Protein AF-0000000075427145 (afdb_homodimer)

Foldseek 3Di:
DPVCVPPDDVVVDADADDFDAQVCQQPVQCVVQVHGAFAFDPDFAAWKWKFFQDDPVRWTWTWWWKDADHTIGIHIAGEDAPAAFWEDAPVNCVSNVDDDPDQSDWGWMAISNHTDTYTYDDPPGNQRGHTYDYPNCCVVVVWDWADDSVVRMIMIGD/DPVPVPPDDVVVDADADDFDFLVCQQPVQCVVQVHGALAFDPDFAAWKWKFFQDDPVRWTWTWKWKDADHTIGIHIAGEDAPAAFWEDAPVNCVSNVDDDPDQSDWGWMAISNHTDTYTYDDPPGSQNRHTYDYPNCCVRVVWDWADDSVVRMIMIGD

Radius of gyration: 19.03 Å; Cα contacts (8 Å, |Δi|>4): 774; chains: 2; bounding box: 34×58×45 Å

Sequence (316 aa):
MLETNISYDPTSFDVLIKDIGAQDLHKVISDELNVGYLSDSNQEHDGDVDGIIYGRGFRLICTLTVKIRAKIKFVHFIVDTGSPSTYLSDDALSAFGLTISNPDYFINARINNKDTVVLMSPPGSHFSGINLLGSEFLKFAGATLVAEYHDNCFTLRFMLETNISYDPTSFDVLIKDIGAQDLHKVISDELNVGYLSDSNQEHDGDVDGIIYGRGFRLICTLTVKIRAKIKFVHFIVDTGSPSTYLSDDALSAFGLTISNPDYFINARINNKDTVVLMSPPGSHFSGINLLGSEFLKFAGATLVAEYHDNCFTLRF

Secondary structure (DSSP, 8-state):
---------GGG--B---S--HHHIIIIIHHHHTS-TT-B-SS---S-EEEEEETTTTEEEEEEEEEETTEEEEEEEEE-TT-SS-EE-HHHHHHTT---S-TT--EEEEETTEEEEEEEPPTTSTTTT--EE-HHHHHHTT-EEEEEGGGTEEEEE-/---------GGG--B---S--HHHIIIIIHHHHTS-TT-B-SS---S-EEEEEETTTTEEEEEEEEEETTEEEEEEEEE-TT-SS-EE-HHHHHHTT---S-TT--EEEEETTEEEEEEEPPTTSTTTT--EE-HHHHHHTT-EEEEEGGGTEEEEE-

Solvent-accessible surface area (backbone atoms only — not comparable to full-atom values): 16409 Å² total; per-residue (Å²): 126,86,79,63,77,61,83,72,51,64,84,59,52,46,42,42,53,78,89,66,51,58,67,44,43,58,44,61,46,13,60,75,68,72,46,58,50,67,34,81,40,96,62,73,42,76,57,69,37,70,30,36,43,41,76,93,39,41,32,35,36,34,66,40,29,36,33,42,91,92,44,36,27,30,40,62,27,39,47,20,37,65,32,39,53,28,27,35,10,63,67,58,38,42,74,67,71,47,83,82,88,56,54,76,48,77,38,73,32,26,50,42,72,31,83,46,65,34,30,46,30,44,84,88,43,52,38,49,50,41,28,35,39,11,24,44,53,38,37,75,59,42,22,32,41,39,37,33,39,67,75,38,29,30,35,41,37,91,125,88,77,62,80,60,83,75,50,65,83,58,52,47,43,42,54,78,88,65,48,57,68,43,43,57,44,62,47,12,61,75,69,71,46,58,51,68,35,80,40,96,65,74,42,74,59,66,39,70,31,37,44,42,74,93,40,42,31,36,36,36,67,39,29,36,32,43,90,91,45,37,26,29,39,61,26,39,48,21,37,64,34,41,52,28,28,35,11,59,68,57,38,42,74,68,70,47,83,82,87,56,56,76,44,77,38,71,33,26,50,41,72,32,84,46,66,33,29,46,27,44,84,88,45,54,38,26,63,39,29,34,40,10,24,44,54,36,38,74,60,42,21,32,42,39,36,33,41,69,76,40,30,30,37,42,37,90

InterPro domains:
  IPR021109 Aspartic peptidase domain superfamily [SSF50630] (65-145)

Nearest PDB structures (foldseek):
  3vla-assembly1_A  TM=4.896E-01  e=2.427E-01  Daucus carota
  3aup-assembly1_C  TM=4.976E-01  e=8.431E-01  Glycine max
  3vlb-assembly2_C  TM=3.888E-01  e=6.723E-01  Daucus carota
  1uh9-assembly1_A  TM=5.474E-01  e=1.864E-02  Rhizopus microsporus var. chinensis
  3vla-assembly1_A  TM=4.899E-01  e=9.473E-02  Daucus carota

Structure (mmCIF, N/CA/C/O backbone):
data_AF-0000000075427145-model_v1
#
loop_
_entity.id
_entity.type
_entity.pdbx_description
1 polymer 'Peptidase A2 domain-containing protein'
#
loop_
_atom_site.group_PDB
_atom_site.id
_atom_site.type_symbol
_atom_site.label_atom_id
_atom_site.label_alt_id
_atom_site.label_comp_id
_atom_site.label_asym_id
_atom_site.label_entity_id
_atom_site.label_seq_id
_atom_site.pdbx_PDB_ins_code
_atom_site.Cartn_x
_atom_site.Cartn_y
_atom_site.Cartn_z
_atom_site.occupancy
_atom_site.B_iso_or_equiv
_atom_site.auth_seq_id
_atom_site.auth_comp_id
_atom_site.auth_asym_id
_atom_site.auth_atom_id
_atom_site.pdbx_PDB_model_num
ATOM 1 N N . MET A 1 1 ? -0.725 26.047 -9.352 1 29.05 1 MET A N 1
ATOM 2 C CA . MET A 1 1 ? -1.849 25.219 -8.906 1 29.05 1 MET A CA 1
ATOM 3 C C . MET A 1 1 ? -1.877 23.891 -9.648 1 29.05 1 MET A C 1
ATOM 5 O O . MET A 1 1 ? -1.837 23.859 -10.883 1 29.05 1 MET A O 1
ATOM 9 N N . LEU A 1 2 ? -1.412 22.812 -9.078 1 32.16 2 LEU A N 1
ATOM 10 C CA . LEU A 1 2 ? -1.352 21.547 -9.805 1 32.16 2 LEU A CA 1
ATOM 11 C C . LEU A 1 2 ? -2.695 21.219 -10.445 1 32.16 2 LEU A C 1
ATOM 13 O O . LEU A 1 2 ? -3.705 21.094 -9.75 1 32.16 2 LEU A O 1
ATOM 17 N N . GLU A 1 3 ? -3.033 21.656 -11.602 1 35.03 3 GLU A N 1
ATOM 18 C CA . GLU A 1 3 ? -4.238 21.344 -12.359 1 35.03 3 GLU A CA 1
ATOM 19 C C . GLU A 1 3 ? -4.504 19.828 -12.359 1 35.03 3 GLU A C 1
ATOM 21 O O . GLU A 1 3 ? -3.932 19.094 -13.164 1 35.03 3 GLU A O 1
ATOM 26 N N . THR A 1 4 ? -4.289 19.188 -11.258 1 38.62 4 THR A N 1
ATOM 27 C CA . THR A 1 4 ? -4.473 17.75 -11.266 1 38.62 4 THR A CA 1
ATOM 28 C C . THR A 1 4 ? -5.898 17.375 -11.672 1 38.62 4 THR A C 1
ATOM 30 O O . THR A 1 4 ? -6.84 17.578 -10.898 1 38.62 4 THR A O 1
ATOM 33 N N . ASN A 1 5 ? -6.219 17.688 -12.867 1 40.06 5 ASN A N 1
ATOM 34 C CA . ASN A 1 5 ? -7.457 17.203 -13.477 1 40.06 5 ASN A CA 1
ATOM 35 C C . ASN A 1 5 ? -7.809 15.797 -13 1 40.06 5 ASN A C 1
ATOM 37 O O . ASN A 1 5 ? -8.352 15 -13.766 1 40.06 5 ASN A O 1
ATOM 41 N N . ILE A 1 6 ? -7.051 15.297 -12.125 1 46 6 ILE A N 1
ATOM 42 C CA . ILE A 1 6 ? -7.488 13.969 -11.719 1 46 6 ILE A CA 1
ATOM 43 C C . ILE A 1 6 ? -8.828 14.07 -10.984 1 46 6 ILE A C 1
ATOM 45 O O . ILE A 1 6 ? -8.93 14.758 -9.969 1 46 6 ILE A O 1
ATOM 49 N N . SER A 1 7 ? -9.883 14.117 -11.727 1 46.81 7 SER A N 1
ATOM 50 C CA . SER A 1 7 ? -11.188 13.969 -11.086 1 46.81 7 SER A CA 1
ATOM 51 C C . SER A 1 7 ? -11.133 12.992 -9.914 1 46.81 7 SER A C 1
ATOM 53 O O . SER A 1 7 ? -11.016 11.781 -10.117 1 46.81 7 SER A O 1
ATOM 55 N N . TYR A 1 8 ? -10.5 13.531 -8.906 1 54.84 8 TYR A N 1
ATOM 56 C CA . TYR A 1 8 ? -10.352 12.695 -7.719 1 54.84 8 TYR A CA 1
ATOM 57 C C . TYR A 1 8 ? -11.68 12.547 -6.992 1 54.84 8 TYR A C 1
ATOM 59 O O . TYR A 1 8 ? -12.344 13.539 -6.691 1 54.84 8 TYR A O 1
ATOM 67 N N . ASP A 1 9 ? -12.398 11.562 -7.281 1 61.97 9 ASP A N 1
ATOM 68 C CA . ASP A 1 9 ? -13.555 11.156 -6.492 1 61.97 9 ASP A CA 1
ATOM 69 C C . ASP A 1 9 ? -13.125 10.453 -5.207 1 61.97 9 ASP A C 1
ATOM 71 O O . ASP A 1 9 ? -12.602 9.336 -5.25 1 61.97 9 ASP A O 1
ATOM 75 N N . PRO A 1 10 ? -13.188 11.227 -4.109 1 59.72 10 PRO A N 1
ATOM 76 C CA . PRO A 1 10 ? -12.734 10.641 -2.844 1 59.72 10 PRO A CA 1
ATOM 77 C C . PRO A 1 10 ? -13.367 9.281 -2.57 1 59.72 10 PRO A C 1
ATOM 79 O O . PRO A 1 10 ? -12.828 8.492 -1.793 1 59.72 10 PRO A O 1
ATOM 82 N N . THR A 1 11 ? -14.5 9.07 -3.174 1 66.12 11 THR A N 1
ATOM 83 C CA . THR A 1 11 ? -15.18 7.801 -2.955 1 66.12 11 THR A CA 1
ATOM 84 C C . THR A 1 11 ? -14.625 6.73 -3.895 1 66.12 11 THR A C 1
ATOM 86 O O . THR A 1 11 ? -15.078 5.582 -3.863 1 66.12 11 THR A O 1
ATOM 89 N N . SER A 1 12 ? -13.602 7.27 -4.516 1 76.44 12 SER A N 1
ATOM 90 C CA . SER A 1 12 ? -13.055 6.34 -5.5 1 76.44 12 SER A CA 1
ATOM 91 C C . SER A 1 12 ? -12.055 5.387 -4.859 1 76.44 12 SER A C 1
ATOM 93 O O . SER A 1 12 ? -11.555 4.469 -5.512 1 76.44 12 SER A O 1
ATOM 95 N N . PHE A 1 13 ? -11.844 5.648 -3.479 1 87.5 13 PHE A N 1
ATOM 96 C CA . PHE A 1 13 ? -10.922 4.777 -2.756 1 87.5 13 PHE A CA 1
ATOM 97 C C . PHE A 1 13 ? -11.461 4.461 -1.364 1 87.5 13 PHE A C 1
ATOM 99 O O . PHE A 1 13 ? -12.07 5.316 -0.719 1 87.5 13 PHE A O 1
ATOM 106 N N . ASP A 1 14 ? -11.258 3.229 -1.007 1 89.19 14 ASP A N 1
ATOM 107 C CA . ASP A 1 14 ? -11.586 2.762 0.338 1 89.19 14 ASP A CA 1
ATOM 108 C C . ASP A 1 14 ? -10.711 1.57 0.73 1 89.19 14 ASP A C 1
ATOM 110 O O . ASP A 1 14 ? -10.422 0.707 -0.1 1 89.19 14 ASP A O 1
ATOM 114 N N . VAL A 1 15 ? -10.273 1.672 1.938 1 91.5 15 VAL A N 1
ATOM 115 C CA . VAL A 1 15 ? -9.469 0.557 2.428 1 91.5 15 VAL A CA 1
ATOM 116 C C . VAL A 1 15 ? -9.844 0.244 3.873 1 91.5 15 VAL A C 1
ATOM 118 O O . VAL A 1 15 ? -10.023 1.155 4.684 1 91.5 15 VAL A O 1
ATOM 121 N N . LEU A 1 16 ? -10.023 -1.065 4.098 1 90.5 16 LEU A N 1
ATOM 122 C CA . LEU A 1 16 ? -10.367 -1.517 5.441 1 90.5 16 LEU A CA 1
ATOM 123 C C . LEU A 1 16 ? -9.109 -1.688 6.293 1 90.5 16 LEU A C 1
ATOM 125 O O . LEU A 1 16 ? -8.289 -2.568 6.027 1 90.5 16 LEU A O 1
ATOM 129 N N . ILE A 1 17 ? -8.914 -0.795 7.203 1 89.88 17 ILE A N 1
ATOM 130 C CA . ILE A 1 17 ? -7.82 -0.868 8.172 1 89.88 17 ILE A CA 1
ATOM 131 C C . ILE A 1 17 ? -8.391 -1.046 9.578 1 89.88 17 ILE A C 1
ATOM 133 O O . ILE A 1 17 ? -9.031 -0.138 10.117 1 89.88 17 ILE A O 1
ATOM 137 N N . LYS A 1 18 ? -8.117 -2.211 10.18 1 84.75 18 LYS A N 1
ATOM 138 C CA . LYS A 1 18 ? -8.734 -2.52 11.469 1 84.75 18 LYS A CA 1
ATOM 139 C C . LYS A 1 18 ? -7.684 -2.619 12.57 1 84.75 18 LYS A C 1
ATOM 141 O O . LYS A 1 18 ? -8.016 -2.607 13.758 1 84.75 18 LYS A O 1
ATOM 146 N N . ASP A 1 19 ? -6.52 -2.639 12.172 1 87.31 19 ASP A N 1
ATOM 147 C CA . ASP A 1 19 ? -5.484 -3.01 13.125 1 87.31 19 ASP A CA 1
ATOM 148 C C . ASP A 1 19 ? -4.789 -1.772 13.695 1 87.31 19 ASP A C 1
ATOM 150 O O . ASP A 1 19 ? -3.959 -1.879 14.594 1 87.31 19 ASP A O 1
ATOM 154 N N . ILE A 1 20 ? -5.121 -0.55 13.195 1 87.69 20 ILE A N 1
ATOM 155 C CA . ILE A 1 20 ? -4.562 0.708 13.688 1 87.69 20 ILE A CA 1
ATOM 156 C C . ILE A 1 20 ? -5.684 1.724 13.891 1 87.69 20 ILE A C 1
ATOM 158 O O . ILE A 1 20 ? -6.562 1.87 13.039 1 87.69 20 ILE A O 1
ATOM 162 N N . GLY A 1 21 ? -5.707 2.365 14.984 1 82.44 21 GLY A N 1
ATOM 163 C CA . GLY A 1 21 ? -6.672 3.42 15.258 1 82.44 21 GLY A CA 1
ATOM 164 C C . GLY A 1 21 ? -6.043 4.66 15.867 1 82.44 21 GLY A C 1
ATOM 165 O O . GLY A 1 21 ? -4.82 4.754 15.977 1 82.44 21 GLY A O 1
ATOM 166 N N . ALA A 1 22 ? -6.871 5.629 16.125 1 80.12 22 ALA A N 1
ATOM 167 C CA . ALA A 1 22 ? -6.43 6.914 16.656 1 80.12 22 ALA A CA 1
ATOM 168 C C . ALA A 1 22 ? -5.609 6.727 17.938 1 80.12 22 ALA A C 1
ATOM 170 O O . ALA A 1 22 ? -4.594 7.402 18.125 1 80.12 22 ALA A O 1
ATOM 171 N N . GLN A 1 23 ? -5.98 5.84 18.75 1 84.81 23 GLN A N 1
ATOM 172 C CA . GLN A 1 23 ? -5.285 5.598 20.016 1 84.81 23 GLN A CA 1
ATOM 173 C C . GLN A 1 23 ? -3.865 5.094 19.766 1 84.81 23 GLN A C 1
ATOM 175 O O . GLN A 1 23 ? -2.938 5.457 20.5 1 84.81 23 GLN A O 1
ATOM 180 N N . ASP A 1 24 ? -3.697 4.203 18.828 1 89.81 24 ASP A N 1
ATOM 181 C CA . ASP A 1 24 ? -2.369 3.707 18.484 1 89.81 24 ASP A CA 1
ATOM 182 C C . ASP A 1 24 ? -1.458 4.848 18.031 1 89.81 24 ASP A C 1
ATOM 184 O O . ASP A 1 24 ? -0.291 4.906 18.422 1 89.81 24 ASP A O 1
ATOM 188 N N . LEU A 1 25 ? -2.008 5.75 17.297 1 90.88 25 LEU A N 1
ATOM 189 C CA . LEU A 1 25 ? -1.224 6.852 16.75 1 90.88 25 LEU A CA 1
ATOM 190 C C . LEU A 1 25 ? -0.714 7.762 17.859 1 90.88 25 LEU A C 1
ATOM 192 O O . LEU A 1 25 ? 0.466 8.117 17.891 1 90.88 25 LEU A O 1
ATOM 196 N N . HIS A 1 26 ? -1.494 8.109 18.781 1 91.69 26 HIS A N 1
ATOM 197 C CA . HIS A 1 26 ? -1.174 9.078 19.828 1 91.69 26 HIS A CA 1
ATOM 198 C C . HIS A 1 26 ? -0.216 8.484 20.859 1 91.69 26 HIS A C 1
ATOM 200 O O . HIS A 1 26 ? 0.598 9.203 21.438 1 91.69 26 HIS A O 1
ATOM 206 N N . LYS A 1 27 ? -0.24 7.27 21.062 1 92.5 27 LYS A N 1
ATOM 207 C CA . LYS A 1 27 ? 0.533 6.699 22.156 1 92.5 27 LYS A CA 1
ATOM 208 C C . LYS A 1 27 ? 1.624 5.766 21.641 1 92.5 27 LYS A C 1
ATOM 210 O O . LYS A 1 27 ? 2.783 6.168 21.516 1 92.5 27 LYS A O 1
ATOM 215 N N . VAL A 1 28 ? 1.243 4.613 21.188 1 92.38 28 VAL A N 1
ATOM 216 C CA . VAL A 1 28 ? 2.195 3.555 20.859 1 92.38 28 VAL A CA 1
ATOM 217 C C . VAL A 1 28 ? 3.102 4 19.719 1 92.38 28 VAL A C 1
ATOM 219 O O . VAL A 1 28 ? 4.328 3.932 19.828 1 92.38 28 VAL A O 1
ATOM 222 N N . ILE A 1 29 ? 2.545 4.5 18.703 1 94.5 29 ILE A N 1
ATOM 223 C CA . ILE A 1 29 ? 3.318 4.883 17.531 1 94.5 29 ILE A CA 1
ATOM 224 C C . ILE A 1 29 ? 4.152 6.125 17.844 1 94.5 29 ILE A C 1
ATOM 226 O O . ILE A 1 29 ? 5.316 6.215 17.453 1 94.5 29 ILE A O 1
ATOM 230 N N . SER A 1 30 ? 3.588 7.082 18.531 1 96.19 30 SER A N 1
ATOM 231 C CA . SER A 1 30 ? 4.332 8.266 18.938 1 96.19 30 SER A CA 1
ATOM 232 C C . SER A 1 30 ? 5.559 7.891 19.766 1 96.19 30 SER A C 1
ATOM 234 O O . SER A 1 30 ? 6.633 8.469 19.594 1 96.19 30 SER A O 1
ATOM 236 N N . ASP A 1 31 ? 5.406 6.93 20.625 1 95.56 31 ASP A N 1
ATOM 237 C CA . ASP A 1 31 ? 6.523 6.461 21.453 1 95.56 31 ASP A CA 1
ATOM 238 C C . ASP A 1 31 ? 7.586 5.781 20.594 1 95.56 31 ASP A C 1
ATOM 240 O O . ASP A 1 31 ? 8.781 6.039 20.75 1 95.56 31 ASP A O 1
ATOM 244 N N . GLU A 1 32 ? 7.145 4.957 19.688 1 94.81 32 GLU A N 1
ATOM 245 C CA . GLU A 1 32 ? 8.07 4.207 18.844 1 94.81 32 GLU A CA 1
ATOM 246 C C . GLU A 1 32 ? 8.859 5.133 17.922 1 94.81 32 GLU A C 1
ATOM 248 O O . GLU A 1 32 ? 10.039 4.902 17.672 1 94.81 32 GLU A O 1
ATOM 253 N N . LEU A 1 33 ? 8.195 6.152 17.469 1 96.44 33 LEU A N 1
ATOM 254 C CA . LEU A 1 33 ? 8.828 7.082 16.531 1 96.44 33 LEU A CA 1
ATOM 255 C C . LEU A 1 33 ? 9.469 8.242 17.281 1 96.44 33 LEU A C 1
ATOM 257 O O . LEU A 1 33 ? 10.172 9.062 16.688 1 96.44 33 LEU A O 1
ATOM 261 N N . ASN A 1 34 ? 9.234 8.414 18.578 1 96.31 34 ASN A N 1
ATOM 262 C CA . ASN A 1 34 ? 9.766 9.438 19.469 1 96.31 34 ASN A CA 1
ATOM 263 C C . ASN A 1 34 ? 9.344 10.836 19.031 1 96.31 34 ASN A C 1
ATOM 265 O O . ASN A 1 34 ? 10.141 11.773 19.062 1 96.31 34 ASN A O 1
ATOM 269 N N . VAL A 1 35 ? 8.242 10.922 18.438 1 96.56 35 VAL A N 1
ATOM 270 C CA . VAL A 1 35 ? 7.605 12.18 18.047 1 96.56 35 VAL A CA 1
ATOM 271 C C . VAL A 1 35 ? 6.125 12.148 18.422 1 96.56 35 VAL A C 1
ATOM 273 O O . VAL A 1 35 ? 5.422 11.188 18.094 1 96.56 35 VAL A O 1
ATOM 276 N N . GLY A 1 36 ? 5.586 13.133 19.125 1 96.56 36 GLY A N 1
ATOM 277 C CA . GLY A 1 36 ? 4.176 13.195 19.469 1 96.56 36 GLY A CA 1
ATOM 278 C C . GLY A 1 36 ? 3.275 13.461 18.281 1 96.56 36 GLY A C 1
ATOM 279 O O . GLY A 1 36 ? 3.48 14.422 17.531 1 96.56 36 GLY A O 1
ATOM 280 N N . TYR A 1 37 ? 2.34 12.57 18.078 1 97 37 TYR A N 1
ATOM 281 C CA . TYR A 1 37 ? 1.34 12.758 17.031 1 97 37 TYR A CA 1
ATOM 282 C C . TYR A 1 37 ? 0.605 14.078 17.203 1 97 37 TYR A C 1
ATOM 284 O O . TYR A 1 37 ? 0.14 14.398 18.312 1 97 37 TYR A O 1
ATOM 292 N N . LEU A 1 38 ? 0.633 14.945 16.141 1 97.5 38 LEU A N 1
ATOM 293 C CA . LEU A 1 38 ? -0.067 16.219 16.016 1 97.5 38 LEU A CA 1
ATOM 294 C C . LEU A 1 38 ? 0.549 17.281 16.922 1 97.5 38 LEU A C 1
ATOM 296 O O . LEU A 1 38 ? -0.07 18.312 17.188 1 97.5 38 LEU A O 1
ATOM 300 N N . SER A 1 39 ? 1.731 17.016 17.469 1 97.62 39 SER A N 1
ATOM 301 C CA . SER A 1 39 ? 2.467 18.078 18.156 1 97.62 39 SER A CA 1
ATOM 302 C C . SER A 1 39 ? 2.939 19.141 17.188 1 97.62 39 SER A C 1
ATOM 304 O O . SER A 1 39 ? 3.088 18.891 15.984 1 97.62 39 SER A O 1
ATOM 306 N N . ASP A 1 40 ? 3.176 20.312 17.672 1 97.81 40 ASP A N 1
ATOM 307 C CA . ASP A 1 40 ? 3.619 21.438 16.844 1 97.81 40 ASP A CA 1
ATOM 308 C C . ASP A 1 40 ? 5.09 21.281 16.469 1 97.81 40 ASP A C 1
ATOM 310 O O . ASP A 1 40 ? 5.887 20.75 17.234 1 97.81 40 ASP A O 1
ATOM 314 N N . SER A 1 41 ? 5.32 21.641 15.258 1 97.25 41 SER A N 1
ATOM 315 C CA . SER A 1 41 ? 6.703 21.781 14.812 1 97.25 41 SER A CA 1
ATOM 316 C C . SER A 1 41 ? 7.027 23.234 14.477 1 97.25 41 SER A C 1
ATOM 318 O O . SER A 1 41 ? 6.184 23.953 13.93 1 97.25 41 SER A O 1
ATOM 320 N N . ASN A 1 42 ? 8.25 23.672 14.758 1 94.75 42 ASN A N 1
ATOM 321 C CA . ASN A 1 42 ? 8.672 25.031 14.477 1 94.75 42 ASN A CA 1
ATOM 322 C C . ASN A 1 42 ? 9.156 25.172 13.031 1 94.75 42 ASN A C 1
ATOM 324 O O . ASN A 1 42 ? 9.289 26.297 12.531 1 94.75 42 ASN A O 1
ATOM 328 N N . GLN A 1 43 ? 9.484 24.047 12.445 1 96 43 GLN A N 1
ATOM 329 C CA . GLN A 1 43 ? 9.969 24.094 11.07 1 96 43 GLN A CA 1
ATOM 330 C C . GLN A 1 43 ? 9.484 22.875 10.273 1 96 43 GLN A C 1
ATOM 332 O O . GLN A 1 43 ? 9.125 21.859 10.859 1 96 43 GLN A O 1
ATOM 337 N N . GLU A 1 44 ? 9.477 23.062 8.977 1 95.69 44 GLU A N 1
ATOM 338 C CA . GLU A 1 44 ? 9.203 21.938 8.078 1 95.69 44 GLU A CA 1
ATOM 339 C C . GLU A 1 44 ? 10.422 21.031 7.926 1 95.69 44 GLU A C 1
ATOM 341 O O . GLU A 1 44 ? 11.555 21.516 7.93 1 95.69 44 GLU A O 1
ATOM 346 N N . HIS A 1 45 ? 10.188 19.797 7.945 1 93.06 45 HIS A N 1
ATOM 347 C CA . HIS A 1 45 ? 11.242 18.859 7.598 1 93.06 45 HIS A CA 1
ATOM 348 C C . HIS A 1 45 ? 11.438 18.781 6.086 1 93.06 45 HIS A C 1
ATOM 350 O O . HIS A 1 45 ? 10.5 19.016 5.32 1 93.06 45 HIS A O 1
ATOM 356 N N . ASP A 1 46 ? 12.797 18.688 5.777 1 89.5 46 ASP A N 1
ATOM 357 C CA . ASP A 1 46 ? 13.164 18.531 4.371 1 89.5 46 ASP A CA 1
ATOM 358 C C . ASP A 1 46 ? 14.148 17.375 4.18 1 89.5 46 ASP A C 1
ATOM 360 O O . ASP A 1 46 ? 14.977 17.109 5.051 1 89.5 46 ASP A O 1
ATOM 364 N N . GLY A 1 47 ? 13.75 16.297 3.5 1 92.19 47 GLY A N 1
ATOM 365 C CA . GLY A 1 47 ? 14.695 15.219 3.221 1 92.19 47 GLY A CA 1
ATOM 366 C C . GLY A 1 47 ? 14.141 13.844 3.533 1 92.19 47 GLY A C 1
ATOM 367 O O . GLY A 1 47 ? 12.93 13.641 3.533 1 92.19 47 GLY A O 1
ATOM 368 N N . ASP A 1 48 ? 15.164 13.031 3.762 1 97.62 48 ASP A N 1
ATOM 369 C CA . ASP A 1 48 ? 14.797 11.625 3.91 1 97.62 48 ASP A CA 1
ATOM 370 C C . ASP A 1 48 ? 14.109 11.375 5.254 1 97.62 48 ASP A C 1
ATOM 372 O O . ASP A 1 48 ? 14.406 12.047 6.242 1 97.62 48 ASP A O 1
ATOM 376 N N . VAL A 1 49 ? 13.234 10.492 5.246 1 97.75 49 VAL A N 1
ATOM 377 C CA . VAL A 1 49 ? 12.453 10.148 6.43 1 97.75 49 VAL A CA 1
ATOM 378 C C . VAL A 1 49 ? 12.555 8.648 6.699 1 97.75 49 VAL A C 1
ATOM 380 O O . VAL A 1 49 ? 12.414 7.84 5.777 1 97.75 49 VAL A O 1
ATOM 383 N N . ASP A 1 50 ? 12.844 8.391 7.961 1 97.94 50 ASP A N 1
ATOM 384 C CA . ASP A 1 50 ? 12.812 6.992 8.383 1 97.94 50 ASP A CA 1
ATOM 385 C C . ASP A 1 50 ? 11.484 6.641 9.039 1 97.94 50 ASP A C 1
ATOM 387 O O . ASP A 1 50 ? 10.883 7.473 9.719 1 97.94 50 ASP A O 1
ATOM 391 N N . GLY A 1 51 ? 11 5.469 8.742 1 98.31 51 GLY A N 1
ATOM 392 C CA . GLY A 1 51 ? 9.797 4.945 9.359 1 98.31 51 GLY A CA 1
ATOM 393 C C . GLY A 1 51 ? 9.945 3.523 9.867 1 98.31 51 GLY A C 1
ATOM 394 O O . GLY A 1 51 ? 11.039 2.957 9.82 1 98.31 51 GLY A O 1
ATOM 395 N N . ILE A 1 52 ? 8.891 3.031 10.445 1 97.75 52 ILE A N 1
ATOM 396 C CA . ILE A 1 52 ? 8.883 1.691 11.016 1 97.75 52 ILE A CA 1
ATOM 397 C C . ILE A 1 52 ? 7.855 0.825 10.297 1 97.75 52 ILE A C 1
ATOM 399 O O . ILE A 1 52 ? 6.941 1.343 9.648 1 97.75 52 ILE A O 1
ATOM 403 N N . ILE A 1 53 ? 8.055 -0.442 10.305 1 97.25 53 ILE A N 1
ATOM 404 C CA . ILE A 1 53 ? 7.055 -1.44 9.93 1 97.25 53 ILE A CA 1
ATOM 405 C C . ILE A 1 53 ? 6.383 -1.991 11.188 1 97.25 53 ILE A C 1
ATOM 407 O O . ILE A 1 53 ? 7.039 -2.592 12.039 1 97.25 53 ILE A O 1
ATOM 411 N N . TYR A 1 54 ? 5.07 -1.768 11.227 1 94.88 54 TYR A N 1
ATOM 412 C CA . TYR A 1 54 ? 4.402 -1.859 12.516 1 94.88 54 TYR A CA 1
ATOM 413 C C . TYR A 1 54 ? 3.203 -2.797 12.445 1 94.88 54 TYR A C 1
ATOM 415 O O . TYR A 1 54 ? 2.463 -2.791 11.461 1 94.88 54 TYR A O 1
ATOM 423 N N . GLY A 1 55 ? 3.059 -3.576 13.523 1 91.62 55 GLY A N 1
ATOM 424 C CA . GLY A 1 55 ? 1.818 -4.289 13.789 1 91.62 55 GLY A CA 1
ATOM 425 C C . GLY A 1 55 ? 1.689 -5.578 13 1 91.62 55 GLY A C 1
ATOM 426 O O . GLY A 1 55 ? 2.621 -5.977 12.297 1 91.62 55 GLY A O 1
ATOM 427 N N . ARG A 1 56 ? 0.47 -6.156 13.117 1 87.31 56 ARG A N 1
ATOM 428 C CA . ARG A 1 56 ? 0.188 -7.449 12.5 1 87.31 56 ARG A CA 1
ATOM 429 C C . ARG A 1 56 ? 0.063 -7.316 10.984 1 87.31 56 ARG A C 1
ATOM 431 O O . ARG A 1 56 ? 0.291 -8.281 10.25 1 87.31 56 ARG A O 1
ATOM 438 N N . GLY A 1 57 ? -0.271 -6.121 10.547 1 91.94 57 GLY A N 1
ATOM 439 C CA . GLY A 1 57 ? -0.421 -5.891 9.117 1 91.94 57 GLY A CA 1
ATOM 440 C C . GLY A 1 57 ? 0.852 -5.395 8.461 1 91.94 57 GLY A C 1
ATOM 441 O O . GLY A 1 57 ? 0.859 -5.086 7.266 1 91.94 57 GLY A O 1
ATOM 442 N N . PHE A 1 58 ? 1.928 -5.285 9.242 1 95.5 58 PHE A N 1
ATOM 443 C CA . PHE A 1 58 ? 3.221 -4.824 8.75 1 95.5 58 PHE A CA 1
ATOM 444 C C . PHE A 1 58 ? 3.076 -3.5 8.008 1 95.5 58 PHE A C 1
ATOM 446 O O . PHE A 1 58 ? 3.561 -3.357 6.883 1 95.5 58 PHE A O 1
ATOM 453 N N . ARG A 1 59 ? 2.438 -2.596 8.672 1 96.31 59 ARG A N 1
ATOM 454 C CA . ARG A 1 59 ? 2.152 -1.301 8.062 1 96.31 59 ARG A CA 1
ATOM 455 C C . ARG A 1 59 ? 3.387 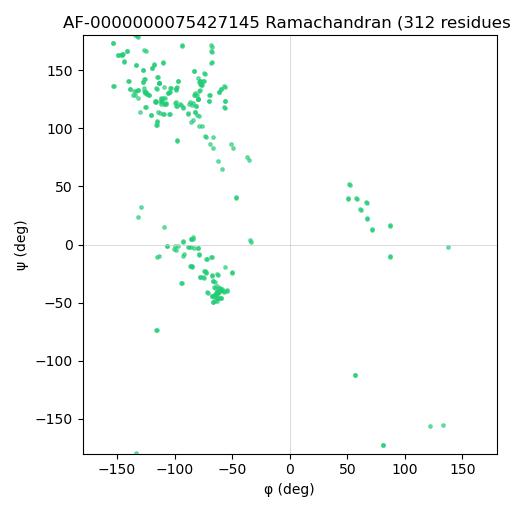-0.405 8.07 1 96.31 59 ARG A C 1
ATOM 457 O O . ARG A 1 59 ? 4.133 -0.382 9.055 1 96.31 59 ARG A O 1
ATOM 464 N N . LEU A 1 60 ? 3.561 0.323 6.977 1 98.25 60 LEU A N 1
ATOM 465 C CA . LEU A 1 60 ? 4.609 1.335 6.926 1 98.25 60 LEU A CA 1
ATOM 466 C C . LEU A 1 60 ? 4.145 2.633 7.578 1 98.25 60 LEU A C 1
ATOM 468 O O . LEU A 1 60 ? 3.248 3.305 7.062 1 98.25 60 LEU A O 1
ATOM 472 N N . ILE A 1 61 ? 4.812 2.977 8.727 1 98.31 61 ILE A N 1
ATOM 473 C CA . ILE A 1 61 ? 4.379 4.18 9.43 1 98.31 61 ILE A CA 1
ATOM 474 C C . ILE A 1 61 ? 5.57 5.117 9.617 1 98.31 61 ILE A C 1
ATOM 476 O O . ILE A 1 61 ? 6.652 4.684 10.023 1 98.31 61 ILE A O 1
ATOM 480 N N . CYS A 1 62 ? 5.402 6.34 9.281 1 98.31 62 CYS A N 1
ATOM 481 C CA . CYS A 1 62 ? 6.41 7.363 9.531 1 98.31 62 CYS A CA 1
ATOM 482 C C . CYS A 1 62 ? 5.762 8.68 9.945 1 98.31 62 CYS A C 1
ATOM 484 O O . CYS A 1 62 ? 4.539 8.812 9.891 1 98.31 62 CYS A O 1
ATOM 486 N N . THR A 1 63 ? 6.566 9.523 10.43 1 98.19 63 THR A N 1
ATOM 487 C CA . THR A 1 63 ? 6.148 10.875 10.797 1 98.19 63 THR A CA 1
ATOM 488 C C . THR A 1 63 ? 6.66 11.891 9.781 1 98.19 63 THR A C 1
ATOM 490 O O . THR A 1 63 ? 7.84 11.875 9.414 1 98.19 63 THR A O 1
ATOM 493 N N . LEU A 1 64 ? 5.762 12.703 9.336 1 98.44 64 LEU A N 1
ATOM 494 C CA . LEU A 1 64 ? 6.129 13.805 8.453 1 98.44 64 LEU A CA 1
ATOM 495 C C . LEU A 1 64 ? 5.598 15.125 8.992 1 98.44 64 LEU A C 1
ATOM 497 O O . LEU A 1 64 ? 4.57 15.156 9.672 1 98.44 64 LEU A O 1
ATOM 501 N N . THR A 1 65 ? 6.273 16.203 8.727 1 98.5 65 THR A N 1
ATOM 502 C CA . THR A 1 65 ? 5.688 17.5 8.984 1 98.5 65 THR A CA 1
ATOM 503 C C . THR A 1 65 ? 4.664 17.859 7.91 1 98.5 65 THR A C 1
ATOM 505 O O . THR A 1 65 ? 4.887 17.609 6.727 1 98.5 65 THR A O 1
ATOM 508 N N . VAL A 1 66 ? 3.607 18.375 8.367 1 98.56 66 VAL A N 1
ATOM 509 C CA . VAL A 1 66 ? 2.553 18.875 7.492 1 98.56 66 VAL A CA 1
ATOM 510 C C . VAL A 1 66 ? 2.299 20.344 7.773 1 98.56 66 VAL A C 1
ATOM 512 O O . VAL A 1 66 ? 2.168 20.75 8.93 1 98.56 66 VAL A O 1
ATOM 515 N N . LYS A 1 67 ? 2.322 21.062 6.77 1 98.56 67 LYS A N 1
ATOM 516 C CA . LYS A 1 67 ? 1.97 22.469 6.891 1 98.56 67 LYS A CA 1
ATOM 517 C C . LYS A 1 67 ? 0.656 22.781 6.176 1 98.56 67 LYS A C 1
ATOM 519 O O . LYS A 1 67 ? 0.505 22.469 4.992 1 98.56 67 LYS A O 1
ATOM 524 N N . ILE A 1 68 ? -0.27 23.266 6.879 1 97.25 68 ILE A N 1
ATOM 525 C CA . ILE A 1 68 ? -1.508 23.812 6.332 1 97.25 68 ILE A CA 1
ATOM 526 C C . ILE A 1 68 ? -1.708 25.25 6.836 1 97.25 68 ILE A C 1
ATOM 528 O O . ILE A 1 68 ? -1.773 25.484 8.047 1 97.25 68 ILE A O 1
ATOM 532 N N . ARG A 1 69 ? -1.736 26.156 5.895 1 93.5 69 ARG A N 1
ATOM 533 C CA . ARG A 1 69 ? -1.783 27.578 6.234 1 93.5 69 ARG A CA 1
ATOM 534 C C . ARG A 1 69 ? -0.611 27.953 7.129 1 93.5 69 ARG A C 1
ATOM 536 O O . ARG A 1 69 ? 0.549 27.812 6.738 1 93.5 69 ARG A O 1
A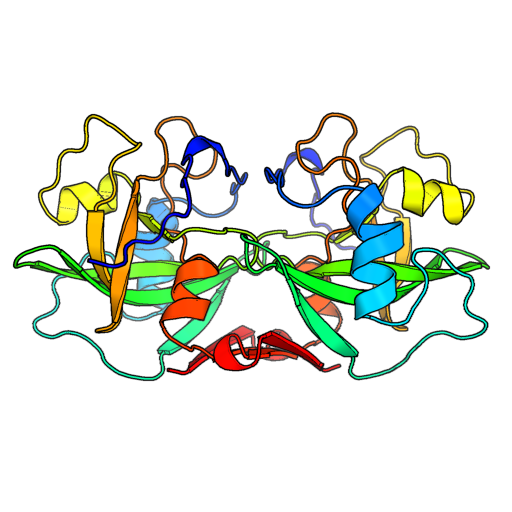TOM 543 N N . ALA A 1 70 ? -0.816 28.297 8.375 1 94.19 70 ALA A N 1
ATOM 544 C CA . ALA A 1 70 ? 0.261 28.828 9.203 1 94.19 70 ALA A CA 1
ATOM 545 C C . ALA A 1 70 ? 0.737 27.812 10.227 1 94.19 70 ALA A C 1
ATOM 547 O O . ALA A 1 70 ? 1.719 28.047 10.938 1 94.19 70 ALA A O 1
ATOM 548 N N . LYS A 1 71 ? 0.15 26.688 10.25 1 97.5 71 LYS A N 1
A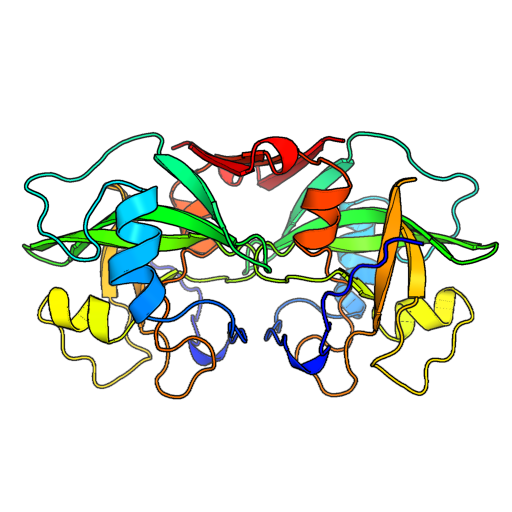TOM 549 C CA . LYS A 1 71 ? 0.479 25.688 11.258 1 97.5 71 LYS A CA 1
ATOM 550 C C . LYS A 1 71 ? 1.347 24.578 10.672 1 97.5 71 LYS A C 1
ATOM 552 O O . LYS A 1 71 ? 1.13 24.156 9.531 1 97.5 71 LYS A O 1
ATOM 557 N N . ILE A 1 72 ? 2.338 24.234 11.375 1 98.44 72 ILE A N 1
ATOM 558 C CA . ILE A 1 72 ? 3.164 23.078 11.055 1 98.44 72 ILE A CA 1
ATOM 559 C C . ILE A 1 72 ? 3.076 22.047 12.18 1 98.44 72 ILE A C 1
ATOM 561 O O . ILE A 1 72 ? 3.33 22.375 13.344 1 98.44 72 ILE A O 1
ATOM 565 N N . LYS A 1 73 ? 2.66 20.828 11.82 1 98.56 73 LYS A N 1
ATOM 566 C CA . LYS A 1 73 ? 2.521 19.781 12.828 1 98.56 73 LYS A CA 1
ATOM 567 C C . LYS A 1 73 ? 3.148 18.469 12.359 1 98.56 73 LYS A C 1
ATOM 569 O O . LYS A 1 73 ? 3.289 18.25 11.156 1 98.56 73 LYS A O 1
ATOM 574 N N . PHE A 1 74 ? 3.547 17.672 13.336 1 98.31 74 PHE A N 1
ATOM 575 C CA . PHE A 1 74 ? 3.963 16.297 13.062 1 98.31 74 PHE A CA 1
ATOM 576 C C . PHE A 1 74 ? 2.754 15.391 12.898 1 98.31 74 PHE A C 1
ATOM 578 O O . PHE A 1 74 ? 1.882 15.344 13.773 1 98.31 74 PHE A O 1
ATOM 585 N N . VAL A 1 75 ? 2.711 14.711 11.797 1 98.38 75 VAL A N 1
ATOM 586 C CA . VAL A 1 75 ? 1.611 13.789 11.523 1 98.38 75 VAL A CA 1
ATOM 587 C C . VAL A 1 75 ? 2.162 12.391 11.234 1 98.38 75 VAL A C 1
ATOM 589 O O . VAL A 1 75 ? 3.121 12.242 10.477 1 98.38 75 VAL A O 1
ATOM 592 N N . HIS A 1 76 ? 1.636 11.391 11.906 1 98.31 76 HIS A N 1
ATOM 593 C CA . HIS A 1 76 ? 1.933 10 11.586 1 98.31 76 HIS A CA 1
ATOM 594 C C . HIS A 1 76 ? 1.115 9.523 10.383 1 98.31 76 HIS A C 1
ATOM 596 O O . HIS A 1 76 ? -0.11 9.664 10.367 1 98.31 76 HIS A O 1
ATOM 602 N N . PHE A 1 77 ? 1.795 9.016 9.367 1 98.12 77 PHE A N 1
ATOM 603 C CA . PHE A 1 77 ? 1.146 8.484 8.172 1 98.12 77 PHE A CA 1
ATOM 604 C C . PHE A 1 77 ? 1.358 6.984 8.062 1 98.12 77 PHE A C 1
ATOM 606 O O . PHE A 1 77 ? 2.441 6.48 8.367 1 98.12 77 PHE A O 1
ATOM 613 N N . ILE A 1 78 ? 0.316 6.266 7.664 1 97.56 78 ILE A N 1
ATOM 614 C CA . ILE A 1 78 ? 0.519 4.973 7.023 1 97.56 78 ILE A CA 1
ATOM 615 C C . ILE A 1 78 ? 0.847 5.172 5.547 1 97.56 78 ILE A C 1
ATOM 617 O O . ILE A 1 78 ? 0.07 5.781 4.809 1 97.56 78 ILE A O 1
ATOM 621 N N . VAL A 1 79 ? 2.035 4.727 5.117 1 98.38 79 VAL A N 1
ATOM 622 C CA . VAL A 1 79 ? 2.381 4.746 3.701 1 98.38 79 VAL A CA 1
ATOM 623 C C . VAL A 1 79 ? 1.722 3.568 2.99 1 98.38 79 VAL A C 1
ATOM 625 O O . VAL A 1 79 ? 2.076 2.412 3.232 1 98.38 79 VAL A O 1
ATOM 628 N N . ASP A 1 80 ? 0.759 3.883 2.162 1 97.19 80 ASP A N 1
ATOM 629 C CA . ASP A 1 80 ? -0.038 2.859 1.494 1 97.19 80 ASP A CA 1
ATOM 630 C C . ASP A 1 80 ? 0.083 2.973 -0.024 1 97.19 80 ASP A C 1
ATOM 632 O O . ASP A 1 80 ? -0.532 3.846 -0.638 1 97.19 80 ASP A O 1
ATOM 636 N N . THR A 1 81 ? 0.748 1.981 -0.662 1 96.69 81 THR A N 1
ATOM 637 C CA . THR A 1 81 ? 0.977 2.006 -2.102 1 96.69 81 THR A CA 1
ATOM 638 C C . THR A 1 81 ? -0.318 1.728 -2.861 1 96.69 81 THR A C 1
ATOM 640 O O . THR A 1 81 ? -0.397 1.953 -4.07 1 96.69 81 THR A O 1
ATOM 643 N N . GLY A 1 82 ? -1.327 1.282 -2.184 1 93.94 82 GLY A N 1
ATOM 644 C CA . GLY A 1 82 ? -2.625 1.073 -2.807 1 93.94 82 GLY A CA 1
ATOM 645 C C . GLY A 1 82 ? -3.482 2.324 -2.832 1 93.94 82 GLY A C 1
ATOM 646 O O . GLY A 1 82 ? -4.477 2.387 -3.561 1 93.94 82 GLY A O 1
ATOM 647 N N . SER A 1 83 ? -3.164 3.236 -2.041 1 94.19 83 SER A N 1
ATOM 648 C CA . SER A 1 83 ? -3.926 4.48 -1.985 1 94.19 83 SER A CA 1
ATOM 649 C C . SER A 1 83 ? -3.447 5.469 -3.041 1 94.19 83 SER A C 1
ATOM 651 O O . SER A 1 83 ? -2.301 5.922 -3.002 1 94.19 83 SER A O 1
ATOM 653 N N . PRO A 1 84 ? -4.352 5.875 -3.945 1 93.19 84 PRO A N 1
ATOM 654 C CA . PRO A 1 84 ? -3.908 6.805 -4.984 1 93.19 84 PRO A CA 1
ATOM 655 C C . PRO A 1 84 ? -3.689 8.219 -4.449 1 93.19 84 PRO A C 1
ATOM 657 O O . PRO A 1 84 ? -2.918 8.992 -5.031 1 93.19 84 PRO A O 1
ATOM 660 N N . SER A 1 85 ? -4.344 8.539 -3.316 1 93.75 85 SER A N 1
ATOM 661 C CA . SER A 1 85 ? -4.305 9.898 -2.785 1 93.75 85 SER A CA 1
ATOM 662 C C . SER A 1 85 ? -3.826 9.914 -1.338 1 93.75 85 SER A C 1
ATOM 664 O O . SER A 1 85 ? -3.713 8.859 -0.705 1 93.75 85 SER A O 1
ATOM 666 N N . THR A 1 86 ? -3.525 11.094 -0.959 1 95.69 86 THR A N 1
ATOM 667 C CA . THR A 1 86 ? -3.145 11.32 0.43 1 95.69 86 THR A CA 1
ATOM 668 C C . THR A 1 86 ? -4.328 11.859 1.234 1 95.69 86 THR A C 1
ATOM 670 O O . THR A 1 86 ? -5.039 12.75 0.78 1 95.69 86 THR A O 1
ATOM 673 N N . TYR A 1 87 ? -4.496 11.234 2.432 1 94.5 87 TYR A N 1
ATOM 674 C CA . TYR A 1 87 ? -5.652 11.562 3.258 1 94.5 87 TYR A CA 1
ATOM 675 C C . TYR A 1 87 ? -5.223 11.961 4.664 1 94.5 87 TYR A C 1
ATOM 677 O O . TYR A 1 87 ? -4.309 11.367 5.234 1 94.5 87 TYR A O 1
ATOM 685 N N . LEU A 1 88 ? -5.953 12.938 5.156 1 95.19 88 LEU A N 1
ATOM 686 C CA . LEU A 1 88 ? -5.863 13.281 6.57 1 95.19 88 LEU A CA 1
ATOM 687 C C . LEU A 1 88 ? -7.172 12.969 7.289 1 95.19 88 LEU A C 1
ATOM 689 O O . LEU A 1 88 ? -8.258 13.203 6.746 1 95.19 88 LEU A O 1
ATOM 693 N N . SER A 1 89 ? -7.004 12.438 8.469 1 93.12 89 SER A N 1
ATOM 694 C CA . SER A 1 89 ? -8.172 12.164 9.297 1 93.12 89 SER A CA 1
ATOM 695 C C . SER A 1 89 ? -8.844 13.453 9.758 1 93.12 89 SER A C 1
ATOM 697 O O . SER A 1 89 ? -8.25 14.531 9.672 1 93.12 89 SER A O 1
ATOM 699 N N . ASP A 1 90 ? -10.078 13.227 10.258 1 90.81 90 ASP A N 1
ATOM 700 C CA . ASP A 1 90 ? -10.82 14.367 10.805 1 90.81 90 ASP A CA 1
ATOM 701 C C . ASP A 1 90 ? -10.094 14.969 12 1 90.81 90 ASP A C 1
ATOM 703 O O . ASP A 1 90 ? -10.047 16.188 12.156 1 90.81 90 ASP A O 1
ATOM 707 N N . ASP A 1 91 ? -9.547 14.156 12.844 1 91.06 91 ASP A N 1
ATOM 708 C CA . ASP A 1 91 ? -8.82 14.641 14.008 1 91.06 91 ASP A CA 1
ATOM 709 C C . ASP A 1 91 ? -7.586 15.43 13.602 1 91.06 91 ASP A C 1
ATOM 711 O O . ASP A 1 91 ? -7.27 16.453 14.211 1 91.06 91 ASP A O 1
ATOM 715 N N . ALA A 1 92 ? -6.859 14.977 12.609 1 94.62 92 ALA A N 1
ATOM 716 C CA . ALA A 1 92 ? -5.699 15.703 12.109 1 94.62 92 ALA A CA 1
ATOM 717 C C . ALA A 1 92 ? -6.102 17.062 11.531 1 94.62 92 ALA A C 1
ATOM 719 O O . ALA A 1 92 ? -5.488 18.078 11.844 1 94.62 92 ALA A O 1
ATOM 720 N N . LEU A 1 93 ? -7.121 17.078 10.75 1 94.94 93 LEU A N 1
ATOM 721 C CA . LEU A 1 93 ? -7.57 18.328 10.141 1 94.94 93 LEU A CA 1
ATOM 722 C C . LEU A 1 93 ? -8.023 19.312 11.211 1 94.94 93 LEU A C 1
ATOM 724 O O . LEU A 1 93 ? -7.734 20.5 11.117 1 94.94 93 LEU A O 1
ATOM 728 N N . SER A 1 94 ? -8.711 18.797 12.203 1 94 94 SER A N 1
ATOM 729 C CA . SER A 1 94 ? -9.141 19.641 13.312 1 94 94 SER A CA 1
ATOM 730 C C . SER A 1 94 ? -7.945 20.266 14.031 1 94 94 SER A C 1
ATOM 732 O O . SER A 1 94 ? -8.008 21.406 14.477 1 94 94 SER A O 1
ATOM 734 N N . ALA A 1 95 ? -6.887 19.516 14.156 1 95.75 95 ALA A N 1
ATOM 735 C CA . ALA A 1 95 ? -5.68 20.016 14.812 1 95.75 95 ALA A CA 1
ATOM 736 C C . ALA A 1 95 ? -5.078 21.188 14.047 1 95.75 95 ALA A C 1
ATOM 738 O O . ALA A 1 95 ? -4.355 22 14.617 1 95.75 95 ALA A O 1
ATOM 739 N N . PHE A 1 96 ? -5.328 21.266 12.758 1 97.12 96 PHE A N 1
ATOM 740 C CA . PHE A 1 96 ? -4.871 22.375 11.938 1 97.12 96 PHE A CA 1
ATOM 741 C C . PHE A 1 96 ? -5.891 23.5 11.945 1 97.12 96 PHE A C 1
ATOM 743 O O . PHE A 1 96 ? -5.695 24.531 11.289 1 97.12 96 PHE A O 1
ATOM 750 N N . GLY A 1 97 ? -7 23.281 12.625 1 94.62 97 GLY A N 1
ATOM 751 C CA . GLY A 1 97 ? -8.039 24.297 12.727 1 94.62 97 GLY A CA 1
ATOM 752 C C . GLY A 1 97 ? -9.023 24.25 11.57 1 94.62 97 GLY A C 1
ATOM 753 O O . GLY A 1 97 ? -9.672 25.266 11.273 1 94.62 97 GLY A O 1
ATOM 754 N N . LEU A 1 98 ? -9 23.141 10.891 1 92.25 98 LEU A N 1
ATOM 755 C CA . LEU A 1 98 ? -9.898 23.031 9.75 1 92.25 98 LEU A CA 1
ATOM 756 C C . LEU A 1 98 ? -11.148 22.25 10.117 1 92.25 98 LEU A C 1
ATOM 758 O O . LEU A 1 98 ? -11.078 21.266 10.859 1 92.25 98 LEU A O 1
ATOM 762 N N . THR A 1 99 ? -12.305 22.734 9.719 1 85.62 99 THR A N 1
ATOM 763 C CA . THR A 1 99 ? -13.578 22.016 9.766 1 85.62 99 THR A CA 1
ATOM 764 C C . THR A 1 99 ? -14.117 21.781 8.352 1 85.62 99 THR A C 1
ATOM 766 O O . THR A 1 99 ? -14.492 22.734 7.664 1 85.62 99 THR A O 1
ATOM 769 N N . ILE A 1 100 ? -13.992 20.531 7.988 1 79.06 100 ILE A N 1
ATOM 770 C CA . ILE A 1 100 ? -14.367 20.203 6.613 1 79.06 100 ILE A CA 1
ATOM 771 C C . ILE A 1 100 ? -15.773 19.609 6.59 1 79.06 100 ILE A C 1
ATOM 773 O O . ILE A 1 100 ? -16.047 18.641 7.289 1 79.06 100 ILE A O 1
ATOM 777 N N . SER A 1 101 ? -16.641 20.25 5.848 1 75.44 101 SER A N 1
ATOM 778 C CA . SER A 1 101 ? -18.016 19.781 5.715 1 75.44 101 SER A CA 1
ATOM 779 C C . SER A 1 101 ? -18.172 18.891 4.48 1 75.44 101 SER A C 1
ATOM 781 O O . SER A 1 101 ? -19.031 18 4.461 1 75.44 101 SER A O 1
ATOM 783 N N . ASN A 1 102 ? -17.391 19.219 3.465 1 75.25 102 ASN A N 1
ATOM 784 C CA . ASN A 1 102 ? -17.422 18.484 2.211 1 75.25 102 ASN A CA 1
ATOM 785 C C . ASN A 1 102 ? -16.156 17.656 2.012 1 75.25 102 ASN A C 1
ATOM 787 O O . ASN A 1 102 ? -15.086 18.203 1.752 1 75.25 102 ASN A O 1
ATOM 791 N N . PRO A 1 103 ? -16.297 16.328 2.053 1 70.81 103 PRO A N 1
ATOM 792 C CA . PRO A 1 103 ? -15.125 15.461 1.939 1 70.81 103 PRO A CA 1
ATOM 793 C C . PRO A 1 103 ? -14.484 15.523 0.555 1 70.81 103 PRO A C 1
ATOM 795 O O . PRO A 1 103 ? -13.359 15.047 0.373 1 70.81 103 PRO A O 1
ATOM 798 N N . ASP A 1 104 ? -15.125 16.109 -0.356 1 74.06 104 ASP A N 1
ATOM 799 C CA . ASP A 1 104 ? -14.57 16.188 -1.704 1 74.06 104 ASP A CA 1
ATOM 800 C C . ASP A 1 104 ? -13.633 17.391 -1.839 1 74.06 104 ASP A C 1
ATOM 802 O O . ASP A 1 104 ? -13.023 17.594 -2.891 1 74.06 104 ASP A O 1
ATOM 806 N N . TYR A 1 105 ? -13.469 17.984 -0.793 1 79.25 105 TYR A N 1
ATOM 807 C CA . TYR A 1 105 ? -12.664 19.203 -0.817 1 79.25 105 TYR A CA 1
ATOM 808 C C . TYR A 1 105 ? -11.18 18.875 -0.807 1 79.25 105 TYR A C 1
ATOM 810 O O . TYR A 1 105 ? -10.719 18.047 -0.019 1 79.25 105 TYR A O 1
ATOM 818 N N . PHE A 1 106 ? -10.461 19.469 -1.772 1 87.69 106 PHE A N 1
ATOM 819 C CA . PHE A 1 106 ? -9.008 19.406 -1.821 1 87.69 106 PHE A CA 1
ATOM 820 C C . PHE A 1 106 ? -8.383 20.453 -0.903 1 87.69 106 PHE A C 1
ATOM 822 O O . PHE A 1 106 ? -8.781 21.609 -0.915 1 87.69 106 PHE A O 1
ATOM 829 N N . ILE A 1 107 ? -7.492 19.984 -0.09 1 92.94 107 ILE A N 1
ATOM 830 C CA . ILE A 1 107 ? -6.801 20.875 0.836 1 92.94 107 ILE A CA 1
ATOM 831 C C . ILE A 1 107 ? -5.344 21.047 0.406 1 92.94 107 ILE A C 1
ATOM 833 O O . ILE A 1 107 ? -4.609 20.062 0.298 1 92.94 107 ILE A O 1
ATOM 837 N N . ASN A 1 108 ? -4.98 22.297 0.146 1 95.44 108 ASN A N 1
ATOM 838 C CA . ASN A 1 108 ? -3.572 22.562 -0.135 1 95.44 108 ASN A CA 1
ATOM 839 C C . ASN A 1 108 ? -2.711 22.406 1.113 1 95.44 108 ASN A C 1
ATOM 841 O O . ASN A 1 108 ? -3.021 22.969 2.166 1 95.44 108 ASN A O 1
ATOM 845 N N . ALA A 1 109 ? -1.71 21.656 0.993 1 97.44 109 ALA A N 1
ATOM 846 C CA . ALA A 1 109 ? -0.796 21.406 2.102 1 97.44 109 ALA A CA 1
ATOM 847 C C . ALA A 1 109 ? 0.638 21.234 1.604 1 97.44 109 ALA A C 1
ATOM 849 O O . ALA A 1 109 ? 0.883 21.219 0.396 1 97.44 109 ALA A O 1
ATOM 850 N N . ARG A 1 110 ? 1.562 21.328 2.482 1 97.94 110 ARG A N 1
ATOM 851 C CA . ARG A 1 110 ? 2.938 20.891 2.26 1 97.94 110 ARG A CA 1
ATOM 852 C C . ARG A 1 110 ? 3.309 19.75 3.201 1 97.94 110 ARG A C 1
ATOM 854 O O . ARG A 1 110 ? 3.092 19.844 4.41 1 97.94 110 ARG A O 1
ATOM 861 N N . ILE A 1 111 ? 3.707 18.688 2.635 1 98.19 111 ILE A N 1
ATOM 862 C CA . ILE A 1 111 ? 4.199 17.531 3.396 1 98.19 111 ILE A CA 1
ATOM 863 C C . ILE A 1 111 ? 5.695 17.359 3.156 1 98.19 111 ILE A C 1
ATOM 865 O O . ILE A 1 111 ? 6.129 17.172 2.02 1 98.19 111 ILE A O 1
ATOM 869 N N . ASN A 1 112 ? 6.445 17.375 4.27 1 97.88 112 ASN A N 1
ATOM 870 C CA . ASN A 1 112 ? 7.895 17.297 4.145 1 97.88 112 ASN A CA 1
ATOM 871 C C . ASN A 1 112 ? 8.43 18.312 3.143 1 97.88 112 ASN A C 1
ATOM 873 O O . ASN A 1 112 ? 9.289 17.984 2.316 1 97.88 112 ASN A O 1
ATOM 877 N N . ASN A 1 113 ? 7.879 19.469 3.164 1 97.19 113 ASN A N 1
ATOM 878 C CA . ASN A 1 113 ? 8.25 20.641 2.377 1 97.19 113 ASN A CA 1
ATOM 879 C C . ASN A 1 113 ? 7.973 20.438 0.892 1 97.19 113 ASN A C 1
ATOM 881 O O . ASN A 1 113 ? 8.688 20.969 0.041 1 97.19 113 ASN A O 1
ATOM 885 N N . LYS A 1 114 ? 7.109 19.547 0.572 1 97.19 114 LYS A N 1
ATOM 886 C CA . LYS A 1 114 ? 6.637 19.344 -0.792 1 97.19 114 LYS A CA 1
ATOM 887 C C . LYS A 1 114 ? 5.176 19.75 -0.941 1 97.19 114 LYS A C 1
ATOM 889 O O . LYS A 1 114 ? 4.32 19.328 -0.166 1 97.19 114 LYS A O 1
ATOM 894 N N . ASP A 1 115 ? 4.938 20.609 -1.904 1 96.12 115 ASP A N 1
ATOM 895 C CA . ASP A 1 115 ? 3.559 21.016 -2.178 1 96.12 115 ASP A CA 1
ATOM 896 C C . ASP A 1 115 ? 2.713 19.812 -2.596 1 96.12 115 ASP A C 1
ATOM 898 O O . ASP A 1 115 ? 3.156 18.984 -3.393 1 96.12 115 ASP A O 1
ATOM 902 N N . THR A 1 116 ? 1.577 19.719 -1.945 1 95.88 116 THR A N 1
ATOM 903 C CA . THR A 1 116 ? 0.678 18.625 -2.297 1 95.88 116 THR A CA 1
ATOM 904 C C . THR A 1 116 ? -0.77 19 -1.983 1 95.88 116 THR A C 1
ATOM 906 O O . THR A 1 116 ? -1.048 20.109 -1.521 1 95.88 116 THR A O 1
ATOM 909 N N . VAL A 1 117 ? -1.698 18.094 -2.406 1 94.12 117 VAL A N 1
ATOM 910 C CA . VAL A 1 117 ? -3.109 18.172 -2.043 1 94.12 117 VAL A CA 1
ATOM 911 C C . VAL A 1 117 ? -3.49 16.953 -1.192 1 94.12 117 VAL A C 1
ATOM 913 O O . VAL A 1 117 ? -3.053 15.836 -1.466 1 94.12 117 VAL A O 1
ATOM 916 N N . VAL A 1 118 ? -4.188 17.344 -0.167 1 94.38 118 VAL A N 1
ATOM 917 C CA . VAL A 1 118 ? -4.66 16.25 0.676 1 94.38 118 VAL A CA 1
ATOM 918 C C . VAL A 1 118 ? -6.188 16.25 0.717 1 94.38 118 VAL A C 1
ATOM 920 O O . VAL A 1 118 ? -6.82 17.281 0.483 1 94.38 118 VAL A O 1
ATOM 923 N N . LEU A 1 119 ? -6.727 15.047 0.915 1 93.19 119 LEU A N 1
ATOM 924 C CA . LEU A 1 119 ? -8.164 14.852 1.085 1 93.19 119 LEU A CA 1
ATOM 925 C C . LEU A 1 119 ? -8.492 14.461 2.521 1 93.19 119 LEU A C 1
ATOM 927 O O . LEU A 1 119 ? -7.613 14.023 3.268 1 93.19 119 LEU A O 1
ATOM 931 N N . MET A 1 120 ? -9.672 14.719 2.871 1 91.81 120 MET A N 1
ATOM 932 C CA . MET A 1 120 ? -10.141 14.195 4.148 1 91.81 120 MET A CA 1
ATOM 933 C C . MET A 1 120 ? -10.508 12.719 4.031 1 91.81 120 MET A C 1
ATOM 935 O O . MET A 1 120 ? -11.133 12.305 3.053 1 91.81 120 MET A O 1
ATOM 939 N N . SER A 1 121 ? -10.008 11.93 5 1 89.06 121 SER A N 1
ATOM 940 C CA . SER A 1 121 ? -10.555 10.578 5.082 1 89.06 121 SER A CA 1
ATOM 941 C C . SER A 1 121 ? -12.07 10.609 5.242 1 89.06 121 SER A C 1
ATOM 943 O O . SER A 1 121 ? -12.586 11.172 6.207 1 89.06 121 SER A O 1
ATOM 945 N N . PRO A 1 122 ? -12.789 10.062 4.293 1 83.62 122 PRO A N 1
ATOM 946 C CA . PRO A 1 122 ? -14.25 10.219 4.328 1 83.62 122 PRO A CA 1
ATOM 947 C C . PRO A 1 122 ? -14.867 9.703 5.625 1 83.62 122 PRO A C 1
ATOM 949 O O . PRO A 1 122 ? -14.5 8.625 6.098 1 83.62 122 PRO A O 1
ATOM 952 N N . PRO A 1 123 ? -15.781 10.547 6.09 1 79 123 PRO A N 1
ATOM 953 C CA . PRO A 1 123 ? -16.5 10.055 7.27 1 79 123 PRO A CA 1
ATOM 954 C C . PRO A 1 123 ? -17.25 8.758 6.996 1 79 123 PRO A C 1
ATOM 956 O O . PRO A 1 123 ? -17.875 8.609 5.941 1 79 123 PRO A O 1
ATOM 959 N N . GLY A 1 124 ? -17.172 7.781 7.836 1 78.12 124 GLY A N 1
ATOM 960 C CA . GLY A 1 124 ? -17.859 6.516 7.656 1 78.12 124 GLY A CA 1
ATOM 961 C C . GLY A 1 124 ? -17.078 5.512 6.84 1 78.12 124 GLY A C 1
ATOM 962 O O . GLY A 1 124 ? -17.469 4.352 6.711 1 78.12 124 GLY A O 1
ATOM 963 N N . SER A 1 125 ? -16.016 6.035 6.238 1 80.31 125 SER A N 1
ATOM 964 C CA . SER A 1 125 ? -15.156 5.082 5.535 1 80.31 125 SER A CA 1
ATOM 965 C C . SER A 1 125 ? -14.461 4.137 6.508 1 80.31 125 SER A C 1
ATOM 967 O O . SER A 1 125 ? -14.492 4.355 7.723 1 80.31 125 SER A O 1
ATOM 969 N N . HIS A 1 126 ? -13.82 3.104 5.945 1 85.75 126 HIS A N 1
ATOM 970 C CA . HIS A 1 126 ? -13.156 2.092 6.754 1 85.75 126 HIS A CA 1
ATOM 971 C C . HIS A 1 126 ? -11.797 2.586 7.25 1 85.75 126 HIS A C 1
ATOM 973 O O . HIS A 1 126 ? -11.133 1.906 8.039 1 85.75 126 HIS A O 1
ATOM 979 N N . PHE A 1 127 ? -11.445 3.752 6.828 1 88.5 127 PHE A N 1
ATOM 980 C CA . PHE A 1 127 ? -10.172 4.293 7.301 1 88.5 127 PHE A CA 1
ATOM 981 C C . PHE A 1 127 ? -10.359 5.707 7.84 1 88.5 127 PHE A C 1
ATOM 983 O O . PHE A 1 127 ? -9.43 6.523 7.789 1 88.5 127 PHE A O 1
ATOM 990 N N . SER A 1 128 ? -11.68 5.77 8.406 1 83.75 128 SER A N 1
ATOM 991 C CA . SER A 1 128 ? -12.008 7.055 9.008 1 83.75 128 SER A CA 1
ATOM 992 C C . SER A 1 128 ? -11.148 7.324 10.234 1 83.75 128 SER A C 1
ATOM 994 O O . SER A 1 128 ? -10.922 6.426 11.055 1 83.75 128 SER A O 1
ATOM 996 N N . GLY A 1 129 ? -10.07 7.926 10.281 1 88.25 129 GLY A N 1
ATOM 997 C CA . GLY A 1 129 ? -9.234 8.258 11.422 1 88.25 129 GLY A CA 1
ATOM 998 C C . GLY A 1 129 ? -7.754 8.031 11.164 1 88.25 129 GLY A C 1
ATOM 999 O O . GLY A 1 129 ? -6.926 8.195 12.062 1 88.25 129 GLY A O 1
ATOM 1000 N N . ILE A 1 130 ? -7.594 7.57 10.023 1 92.75 130 ILE A N 1
ATOM 1001 C CA . ILE A 1 130 ? -6.227 7.219 9.648 1 92.75 130 ILE A CA 1
ATOM 1002 C C . ILE A 1 130 ? -5.707 8.211 8.609 1 92.75 130 ILE A C 1
ATOM 1004 O O . ILE A 1 130 ? -6.461 8.656 7.738 1 92.75 130 ILE A O 1
ATOM 1008 N N . ASN A 1 131 ? -4.477 8.664 8.805 1 96.38 131 ASN A N 1
ATOM 1009 C CA . ASN A 1 131 ? -3.777 9.43 7.777 1 96.38 131 ASN A CA 1
ATOM 1010 C C . ASN A 1 131 ? -3.037 8.516 6.809 1 96.38 131 ASN A C 1
ATOM 1012 O O . ASN A 1 131 ? -2.189 7.719 7.219 1 96.38 131 ASN A O 1
ATOM 1016 N N . LEU A 1 132 ? -3.383 8.602 5.543 1 96.75 132 LEU A N 1
ATOM 1017 C CA . LEU A 1 132 ? -2.727 7.789 4.527 1 96.75 132 LEU A CA 1
ATOM 1018 C C . LEU A 1 132 ? -1.829 8.648 3.639 1 96.75 132 LEU A C 1
ATOM 1020 O O . LEU A 1 132 ? -2.227 9.734 3.209 1 96.75 132 LEU A O 1
ATOM 1024 N N . LEU A 1 133 ? -0.594 8.25 3.539 1 97.94 133 LEU A N 1
ATOM 1025 C CA . LEU A 1 133 ? 0.266 8.797 2.492 1 97.94 133 LEU A CA 1
ATOM 1026 C C . LEU A 1 133 ? 0.146 7.98 1.21 1 97.94 133 LEU A C 1
ATOM 1028 O O . LEU A 1 133 ? 0.555 6.82 1.169 1 97.94 133 LEU A O 1
ATOM 1032 N N . GLY A 1 134 ? -0.402 8.555 0.204 1 96.44 134 GLY A N 1
ATOM 1033 C CA . GLY A 1 134 ? -0.723 7.828 -1.016 1 96.44 134 GLY A CA 1
ATOM 1034 C C . GLY A 1 134 ? 0.375 7.902 -2.061 1 96.44 134 GLY A C 1
ATOM 1035 O O . GLY A 1 134 ? 1.319 8.68 -1.921 1 96.44 134 GLY A O 1
ATOM 1036 N N . SER A 1 135 ? 0.174 7.113 -3.082 1 96.38 135 SER A N 1
ATOM 1037 C CA . SER A 1 135 ? 1.163 6.973 -4.145 1 96.38 135 SER A CA 1
ATOM 1038 C C . SER A 1 135 ? 1.293 8.266 -4.949 1 96.38 135 SER A C 1
ATOM 1040 O O . SER A 1 135 ? 2.355 8.555 -5.504 1 96.38 135 SER A O 1
ATOM 1042 N N . GLU A 1 136 ? 0.278 9.047 -5.008 1 94.31 136 GLU A N 1
ATOM 1043 C CA . GLU A 1 136 ? 0.348 10.312 -5.73 1 94.31 136 GLU A CA 1
ATOM 1044 C C . GLU A 1 136 ? 1.396 11.242 -5.125 1 94.31 136 GLU A C 1
ATOM 1046 O O . GLU A 1 136 ? 2.186 11.852 -5.844 1 94.31 136 GLU A O 1
ATOM 1051 N N . PHE A 1 137 ? 1.355 11.336 -3.828 1 96.88 137 PHE A N 1
ATOM 1052 C CA . PHE A 1 137 ? 2.357 12.164 -3.162 1 96.88 137 PHE A CA 1
ATOM 1053 C C . PHE A 1 137 ? 3.762 11.648 -3.459 1 96.88 137 PHE A C 1
ATOM 1055 O O . PHE A 1 137 ? 4.66 12.43 -3.785 1 96.88 137 PHE A O 1
ATOM 1062 N N . LEU A 1 138 ? 3.941 10.328 -3.342 1 97.81 138 LEU A N 1
ATOM 1063 C CA . LEU A 1 138 ? 5.25 9.727 -3.576 1 97.81 138 LEU A CA 1
ATOM 1064 C C . LEU A 1 138 ? 5.73 10.008 -4.996 1 97.81 138 LEU A C 1
ATOM 1066 O O . LEU A 1 138 ? 6.902 10.32 -5.211 1 97.81 138 LEU A O 1
ATOM 1070 N N . LYS A 1 139 ? 4.82 9.938 -5.902 1 97.25 139 LYS A N 1
ATOM 1071 C CA . LYS A 1 139 ? 5.141 10.188 -7.305 1 97.25 139 LYS A CA 1
ATOM 1072 C C . LYS A 1 139 ? 5.527 11.648 -7.523 1 97.25 139 LYS A C 1
ATOM 1074 O O . LYS A 1 139 ? 6.598 11.938 -8.07 1 97.25 139 LYS A O 1
ATOM 1079 N N . PHE A 1 140 ? 4.754 12.555 -7.039 1 95.62 140 PHE A N 1
ATOM 1080 C CA . PHE A 1 140 ? 4.945 13.961 -7.352 1 95.62 140 PHE A CA 1
ATOM 1081 C C . PHE A 1 140 ? 6.098 14.547 -6.543 1 95.62 140 PHE A C 1
ATOM 1083 O O . PHE A 1 140 ? 6.773 15.477 -6.996 1 95.62 140 PHE A O 1
ATOM 1090 N N . ALA A 1 141 ? 6.34 13.992 -5.395 1 96.44 141 ALA A N 1
ATOM 1091 C CA . ALA A 1 141 ? 7.488 14.414 -4.594 1 96.44 141 ALA A CA 1
ATOM 1092 C C . ALA A 1 141 ? 8.781 13.797 -5.117 1 96.44 141 ALA A C 1
ATOM 1094 O O . ALA A 1 141 ? 9.875 14.141 -4.656 1 96.44 141 ALA A O 1
ATOM 1095 N N . GLY A 1 142 ? 8.633 12.836 -6.109 1 95.12 142 GLY A N 1
ATOM 1096 C CA . GLY A 1 142 ? 9.805 12.141 -6.629 1 95.12 142 GLY A CA 1
ATOM 1097 C C . GLY A 1 142 ? 10.477 11.258 -5.602 1 95.12 142 GLY A C 1
ATOM 1098 O O . GLY A 1 142 ? 11.711 11.172 -5.559 1 95.12 142 GLY A O 1
ATOM 1099 N N . ALA A 1 143 ? 9.75 10.633 -4.773 1 97.19 143 ALA A N 1
ATOM 1100 C CA . ALA A 1 143 ? 10.289 9.867 -3.65 1 97.19 143 ALA A CA 1
ATOM 1101 C C . ALA A 1 143 ? 10.711 8.469 -4.094 1 97.19 143 ALA A C 1
ATOM 1103 O O . ALA A 1 143 ? 10.203 7.945 -5.086 1 97.19 143 ALA A O 1
ATOM 1104 N N . THR A 1 144 ? 11.695 8 -3.428 1 98.62 144 THR A N 1
ATOM 1105 C CA . THR A 1 144 ? 12.008 6.578 -3.447 1 98.62 144 THR A CA 1
ATOM 1106 C C . THR A 1 144 ? 11.633 5.926 -2.119 1 98.62 144 THR A C 1
ATOM 1108 O O . THR A 1 144 ? 12.062 6.379 -1.057 1 98.62 144 THR A O 1
ATOM 1111 N N . LEU A 1 145 ? 10.773 4.957 -2.178 1 98.81 145 LEU A N 1
ATOM 1112 C CA . LEU A 1 145 ? 10.406 4.16 -1.012 1 98.81 145 LEU A CA 1
ATOM 1113 C C . LEU A 1 145 ? 11.281 2.914 -0.91 1 98.81 145 LEU A C 1
ATOM 1115 O O . LEU A 1 145 ? 11.312 2.096 -1.83 1 98.81 145 LEU A O 1
ATOM 1119 N N . VAL A 1 146 ? 12.023 2.811 0.168 1 98.88 146 VAL A N 1
ATOM 1120 C CA . VAL A 1 146 ? 12.82 1.621 0.444 1 98.88 146 VAL A CA 1
ATOM 1121 C C . VAL A 1 146 ? 12.32 0.943 1.717 1 98.88 146 VAL A C 1
ATOM 1123 O O . VAL A 1 146 ? 12.602 1.402 2.826 1 98.88 146 VAL A O 1
ATOM 1126 N N . ALA A 1 147 ? 11.586 -0.125 1.588 1 98.81 147 ALA A N 1
ATOM 1127 C CA . ALA A 1 147 ? 11.047 -0.853 2.732 1 98.81 147 ALA A CA 1
ATOM 1128 C C . ALA A 1 147 ? 11.828 -2.141 2.98 1 98.81 147 ALA A C 1
ATOM 1130 O O . ALA A 1 147 ? 11.789 -3.064 2.162 1 98.81 147 ALA A O 1
ATOM 1131 N N . GLU A 1 148 ? 12.508 -2.164 4.055 1 98.56 148 GLU A N 1
ATOM 1132 C CA . GLU A 1 148 ? 13.281 -3.332 4.469 1 98.56 148 GLU A CA 1
ATOM 1133 C C . GLU A 1 148 ? 12.508 -4.172 5.48 1 98.56 148 GLU A C 1
ATOM 1135 O O . GLU A 1 148 ? 12.75 -4.082 6.688 1 98.56 148 GLU A O 1
ATOM 1140 N N . TYR A 1 149 ? 11.734 -5.117 5.023 1 97.5 149 TYR A N 1
ATOM 1141 C CA . TYR A 1 149 ? 10.812 -5.859 5.875 1 97.5 149 TYR A CA 1
ATOM 1142 C C . TYR A 1 149 ? 11.562 -6.723 6.879 1 97.5 149 TYR A C 1
ATOM 1144 O O . TYR A 1 149 ? 11.109 -6.91 8.008 1 97.5 149 TYR A O 1
ATOM 1152 N N . HIS A 1 150 ? 12.719 -7.176 6.469 1 95.31 150 HIS A N 1
ATOM 1153 C CA . HIS A 1 150 ? 13.516 -7.984 7.383 1 95.31 150 HIS A CA 1
ATOM 1154 C C . HIS A 1 150 ? 13.938 -7.18 8.609 1 95.31 150 HIS A C 1
ATOM 1156 O O . HIS A 1 150 ? 14.023 -7.719 9.711 1 95.31 150 HIS A O 1
ATOM 1162 N N . ASP A 1 151 ? 14.219 -5.914 8.461 1 96.31 151 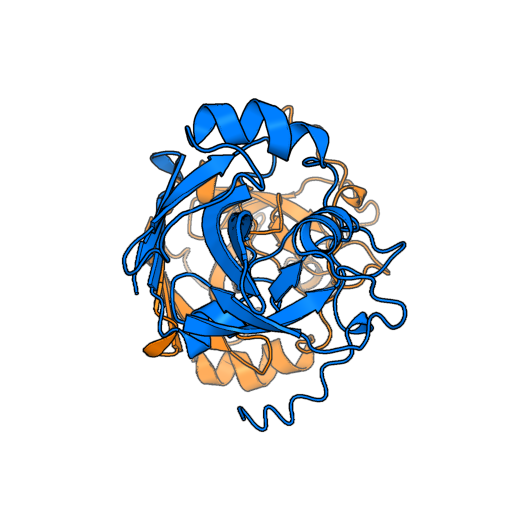ASP A N 1
ATOM 1163 C CA . ASP A 1 151 ? 14.711 -5.062 9.539 1 96.31 151 ASP A CA 1
ATOM 1164 C C . ASP A 1 151 ? 13.57 -4.27 10.172 1 96.31 151 ASP A C 1
ATOM 1166 O O . ASP A 1 151 ? 13.797 -3.457 11.07 1 96.31 151 ASP A O 1
ATOM 1170 N N . ASN A 1 152 ? 12.375 -4.418 9.688 1 97.06 152 ASN A N 1
ATOM 1171 C CA . ASN A 1 152 ? 11.18 -3.744 10.188 1 97.06 152 ASN A CA 1
ATOM 1172 C C . ASN A 1 152 ? 11.336 -2.227 10.141 1 97.06 152 ASN A C 1
ATOM 1174 O O . ASN A 1 152 ? 10.953 -1.528 11.078 1 97.06 152 ASN A O 1
ATOM 1178 N N . CYS A 1 153 ? 11.93 -1.807 9.078 1 98.12 153 CYS A N 1
ATOM 1179 C CA . CYS A 1 153 ? 12.062 -0.367 8.883 1 98.12 153 CYS A CA 1
ATOM 1180 C C . CYS A 1 153 ? 11.961 -0.004 7.406 1 98.12 153 CYS A C 1
ATOM 1182 O O . CYS A 1 153 ? 12.008 -0.881 6.543 1 98.12 153 CYS A O 1
ATOM 1184 N N . PHE A 1 154 ? 11.734 1.232 7.156 1 98.69 154 PHE A N 1
ATOM 1185 C CA . PHE A 1 154 ? 11.742 1.741 5.793 1 98.69 154 PHE A CA 1
ATOM 1186 C C . PHE A 1 154 ? 12.195 3.195 5.758 1 98.69 154 PHE A C 1
ATOM 1188 O O . PHE A 1 154 ? 12.289 3.848 6.801 1 98.69 154 PHE A O 1
ATOM 1195 N N . THR A 1 155 ? 12.562 3.637 4.578 1 98.69 155 THR A N 1
ATOM 1196 C CA . THR A 1 155 ? 12.984 5.016 4.359 1 98.69 155 THR A CA 1
ATOM 1197 C C . THR A 1 155 ? 12.273 5.605 3.139 1 98.69 155 THR A C 1
ATOM 1199 O O . THR A 1 155 ? 12.109 4.926 2.123 1 98.69 155 THR A O 1
ATOM 1202 N N . LEU A 1 156 ? 11.766 6.777 3.289 1 98.44 156 LEU A N 1
ATOM 1203 C CA . LEU A 1 156 ? 11.391 7.609 2.152 1 98.44 156 LEU A CA 1
ATOM 1204 C C . LEU A 1 156 ? 12.516 8.578 1.789 1 98.44 156 LEU A C 1
ATOM 1206 O O . LEU A 1 156 ? 12.93 9.391 2.617 1 98.44 156 LEU A O 1
ATOM 1210 N N . ARG A 1 157 ? 12.938 8.422 0.572 1 98.19 157 ARG A N 1
ATOM 1211 C CA . ARG A 1 157 ? 13.977 9.32 0.079 1 98.19 157 ARG A CA 1
ATOM 1212 C C . ARG A 1 157 ? 13.398 10.359 -0.872 1 98.19 157 ARG A C 1
ATOM 1214 O O . ARG A 1 157 ? 12.695 10.016 -1.825 1 98.19 157 ARG A O 1
ATOM 1221 N N . PHE A 1 158 ? 13.781 11.609 -0.574 1 95.69 158 PHE A N 1
ATOM 1222 C CA . PHE A 1 158 ? 13.266 12.703 -1.387 1 95.69 158 PHE A CA 1
ATOM 1223 C C . PHE A 1 158 ? 14.391 13.391 -2.146 1 95.69 158 PHE A C 1
ATOM 1225 O O . PHE A 1 158 ? 15.539 13.383 -1.706 1 95.69 158 PHE A O 1
ATOM 1232 N N . MET B 1 1 ? 4.625 -26.156 7.992 1 31.59 1 MET B N 1
ATOM 1233 C CA . MET B 1 1 ? 3.371 -25.422 7.855 1 31.59 1 MET B CA 1
ATOM 1234 C C . MET B 1 1 ? 3.439 -24.078 8.594 1 31.59 1 MET B C 1
ATOM 1236 O O . MET B 1 1 ? 3.836 -24.031 9.758 1 31.59 1 MET B O 1
ATOM 1240 N N . LEU B 1 2 ? 3.582 -22.969 7.871 1 34.72 2 LEU B N 1
ATOM 1241 C CA . LEU B 1 2 ? 3.703 -21.688 8.57 1 34.72 2 LEU B CA 1
ATOM 1242 C C . LEU B 1 2 ? 2.598 -21.531 9.609 1 34.72 2 LEU B C 1
ATOM 1244 O O . LEU B 1 2 ? 1.413 -21.516 9.266 1 34.72 2 LEU B O 1
ATOM 1248 N N . GLU B 1 3 ? 2.67 -22.047 10.812 1 36.75 3 GLU B N 1
ATOM 1249 C CA . GLU B 1 3 ? 1.709 -21.891 11.898 1 36.75 3 GLU B CA 1
ATOM 1250 C C . GLU B 1 3 ? 1.298 -20.438 12.07 1 36.75 3 GLU B C 1
ATOM 1252 O O . GLU B 1 3 ? 2.004 -19.656 12.719 1 36.75 3 GLU B O 1
ATOM 1257 N N . THR B 1 4 ? 1.095 -19.719 11.008 1 40.19 4 THR B N 1
ATOM 1258 C CA . THR B 1 4 ? 0.8 -18.312 11.211 1 40.19 4 THR B CA 1
ATOM 1259 C C . THR B 1 4 ? -0.493 -18.141 12.008 1 40.19 4 THR B C 1
ATOM 1261 O O . THR B 1 4 ? -1.575 -18.469 11.516 1 40.19 4 THR B O 1
ATOM 1264 N N . ASN B 1 5 ? -0.398 -18.453 13.25 1 41.03 5 ASN B N 1
ATOM 1265 C CA . ASN B 1 5 ? -1.465 -18.125 14.188 1 41.03 5 ASN B CA 1
ATOM 1266 C C . ASN B 1 5 ? -2.15 -16.812 13.812 1 41.03 5 ASN B C 1
ATOM 1268 O O . ASN B 1 5 ? -2.664 -16.094 14.688 1 41.03 5 ASN B O 1
ATOM 1272 N N . ILE B 1 6 ? -1.736 -16.25 12.766 1 47.66 6 ILE B N 1
ATOM 1273 C CA . ILE B 1 6 ? -2.447 -15.016 12.469 1 47.66 6 ILE B CA 1
ATOM 1274 C C . ILE B 1 6 ? -3.881 -15.336 12.055 1 47.66 6 ILE B C 1
ATOM 1276 O O . ILE B 1 6 ? -4.105 -16.078 11.094 1 47.66 6 ILE B O 1
ATOM 1280 N N . SER B 1 7 ? -4.742 -15.461 13 1 47.41 7 SER B N 1
ATOM 1281 C CA . SER B 1 7 ? -6.164 -15.531 12.672 1 47.41 7 SER B CA 1
ATOM 1282 C C . SER B 1 7 ? -6.508 -14.617 11.508 1 47.41 7 SER B C 1
ATOM 1284 O O . SER B 1 7 ? -6.531 -13.391 11.656 1 47.41 7 SER B O 1
ATOM 1286 N N . TYR B 1 8 ? -6.094 -15.125 10.344 1 55.94 8 TYR B N 1
ATOM 1287 C CA . TYR B 1 8 ? -6.355 -14.336 9.141 1 55.94 8 TYR B CA 1
ATOM 1288 C C . TYR B 1 8 ? -7.828 -14.398 8.758 1 55.94 8 TYR B C 1
ATOM 1290 O O . TYR B 1 8 ? -8.398 -15.484 8.641 1 55.94 8 TYR B O 1
ATOM 1298 N N . ASP B 1 9 ? -8.578 -13.469 9.203 1 63.03 9 ASP B N 1
ATOM 1299 C CA . ASP B 1 9 ? -9.938 -13.242 8.719 1 63.03 9 ASP B CA 1
ATOM 1300 C C . ASP B 1 9 ? -9.922 -12.508 7.383 1 63.03 9 ASP B C 1
ATOM 1302 O O . ASP B 1 9 ? -9.586 -11.32 7.324 1 63.03 9 ASP B O 1
ATOM 1306 N N . PRO B 1 10 ? -10.141 -13.297 6.312 1 60.16 10 PRO B N 1
ATOM 1307 C CA . PRO B 1 10 ? -10.102 -12.672 4.988 1 60.16 10 PRO B CA 1
ATOM 1308 C C . PRO B 1 10 ? -10.977 -11.422 4.898 1 60.16 10 PRO B C 1
ATOM 1310 O O . PRO B 1 10 ? -10.766 -10.578 4.027 1 60.16 10 PRO B O 1
ATOM 1313 N N . THR B 1 11 ? -11.938 -11.367 5.734 1 66.31 11 THR B N 1
ATOM 1314 C CA . THR B 1 11 ? -12.836 -10.219 5.699 1 66.31 11 THR B CA 1
ATOM 1315 C C . THR B 1 11 ? -12.273 -9.062 6.52 1 66.31 11 THR B C 1
ATOM 1317 O O . THR B 1 11 ? -12.883 -8 6.605 1 66.31 11 THR B O 1
ATOM 1320 N N . SER B 1 12 ? -11.062 -9.43 6.93 1 76.44 12 SER B N 1
ATOM 1321 C CA . SER B 1 12 ? -10.461 -8.414 7.781 1 76.44 12 SER B CA 1
ATOM 1322 C C . SER B 1 12 ? -9.789 -7.32 6.949 1 76.44 12 SER B C 1
ATOM 1324 O O . SER B 1 12 ? -9.32 -6.32 7.496 1 76.44 12 SER B O 1
ATOM 1326 N N . PHE B 1 13 ? -9.859 -7.586 5.566 1 87.56 13 PHE B N 1
ATOM 1327 C CA . PHE B 1 13 ? -9.266 -6.598 4.676 1 87.56 13 PHE B CA 1
ATOM 1328 C C . PHE B 1 13 ? -10.125 -6.398 3.436 1 87.56 13 PHE B C 1
ATOM 1330 O O . PHE B 1 13 ? -10.727 -7.352 2.926 1 87.56 13 PHE B O 1
ATOM 1337 N N . ASP B 1 14 ? -10.195 -5.148 3.055 1 88.88 14 ASP B N 1
ATOM 1338 C CA . ASP B 1 14 ? -10.859 -4.762 1.816 1 88.88 14 ASP B CA 1
ATOM 1339 C C . ASP B 1 14 ? -10.273 -3.465 1.261 1 88.88 14 ASP B C 1
ATOM 1341 O O . ASP B 1 14 ? -9.953 -2.549 2.02 1 88.88 14 ASP B O 1
ATOM 1345 N N . VAL B 1 15 ? -10.086 -3.521 -0.024 1 91.31 15 VAL B N 1
ATOM 1346 C CA . VAL B 1 15 ? -9.57 -2.314 -0.66 1 91.31 15 VAL B CA 1
ATOM 1347 C C . VAL B 1 15 ? -10.289 -2.082 -1.987 1 91.31 15 VAL B C 1
ATOM 1349 O O . VAL B 1 15 ? -10.523 -3.025 -2.748 1 91.31 15 VAL B O 1
ATOM 1352 N N . LEU B 1 16 ? -10.688 -0.812 -2.146 1 90.19 16 LEU B N 1
ATOM 1353 C CA . LEU B 1 16 ? -11.375 -0.44 -3.379 1 90.19 16 LEU B CA 1
ATOM 1354 C C . LEU B 1 16 ? -10.367 -0.09 -4.473 1 90.19 16 LEU B C 1
ATOM 1356 O O . LEU B 1 16 ? -9.672 0.92 -4.379 1 90.19 16 LEU B O 1
ATOM 1360 N N . ILE B 1 17 ? -10.203 -0.962 -5.422 1 89.5 17 ILE B N 1
ATOM 1361 C CA . ILE B 1 17 ? -9.375 -0.736 -6.602 1 89.5 17 ILE B CA 1
ATOM 1362 C C . ILE B 1 17 ? -10.258 -0.668 -7.848 1 89.5 17 ILE B C 1
ATOM 1364 O O . ILE B 1 17 ? -10.852 -1.67 -8.25 1 89.5 17 ILE B O 1
ATOM 1368 N N . LYS B 1 18 ? -10.312 0.53 -8.461 1 84.19 18 LYS B N 1
ATOM 1369 C CA . LYS B 1 18 ? -11.234 0.723 -9.578 1 84.19 18 LYS B CA 1
ATOM 1370 C C . LYS 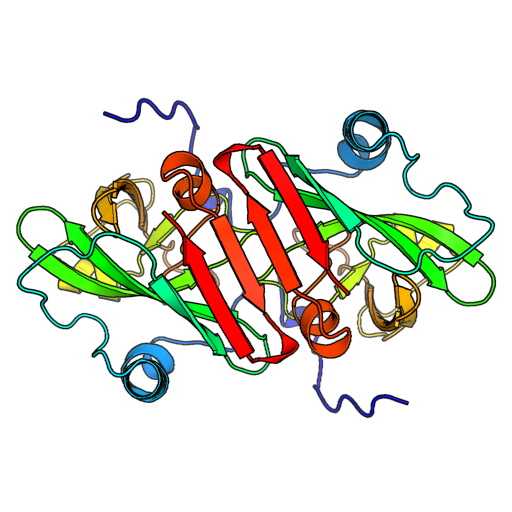B 1 18 ? -10.477 0.941 -10.883 1 84.19 18 LYS B C 1
ATOM 1372 O O . LYS B 1 18 ? -11.062 0.862 -11.961 1 84.19 18 LYS B O 1
ATOM 1377 N N . ASP B 1 19 ? -9.273 1.115 -10.766 1 86.94 19 ASP B N 1
ATOM 1378 C CA . ASP B 1 19 ? -8.531 1.606 -11.93 1 86.94 19 ASP B CA 1
ATOM 1379 C C . ASP B 1 19 ? -7.809 0.468 -12.641 1 86.94 19 ASP B C 1
ATOM 1381 O O . ASP B 1 19 ? -7.199 0.674 -13.695 1 86.94 19 ASP B O 1
ATOM 1385 N N . ILE B 1 20 ? -7.867 -0.777 -12.102 1 87.5 20 ILE B N 1
ATOM 1386 C CA . ILE B 1 20 ? -7.254 -1.952 -12.719 1 87.5 20 ILE B CA 1
ATOM 1387 C C . ILE B 1 20 ? -8.234 -3.123 -12.68 1 87.5 20 ILE B C 1
ATOM 1389 O O . ILE B 1 20 ? -8.867 -3.375 -11.648 1 87.5 20 ILE B O 1
ATOM 1393 N N . GLY B 1 21 ? -8.414 -3.771 -13.734 1 82.12 21 GLY B N 1
ATOM 1394 C CA . GLY B 1 21 ? -9.25 -4.961 -13.805 1 82.12 21 GLY B CA 1
ATOM 1395 C C . GLY B 1 21 ? -8.602 -6.109 -14.547 1 82.12 21 GLY B C 1
ATOM 1396 O O . GLY B 1 21 ? -7.426 -6.031 -14.914 1 82.12 21 GLY B O 1
ATOM 1397 N N . ALA B 1 22 ? -9.328 -7.184 -14.633 1 79.88 22 ALA B N 1
ATOM 1398 C CA . ALA B 1 22 ? -8.836 -8.398 -15.273 1 79.88 22 ALA B CA 1
ATOM 1399 C C . ALA B 1 22 ? -8.352 -8.125 -16.688 1 79.88 22 ALA B C 1
ATOM 1401 O O . ALA B 1 22 ? -7.328 -8.656 -17.125 1 79.88 22 ALA B O 1
ATOM 1402 N N . GLN B 1 23 ? -9.023 -7.32 -17.406 1 84.19 23 GLN B N 1
ATOM 1403 C CA . GLN B 1 23 ? -8.672 -7.012 -18.781 1 84.19 23 GLN B CA 1
ATOM 1404 C C . GLN B 1 23 ? -7.316 -6.305 -18.859 1 84.19 23 GLN B C 1
ATOM 1406 O O . GLN B 1 23 ? -6.535 -6.551 -19.781 1 84.19 23 GLN B O 1
ATOM 1411 N N . ASP B 1 24 ? -7.07 -5.371 -17.969 1 89.5 24 ASP B N 1
ATOM 1412 C CA . ASP B 1 24 ? -5.781 -4.688 -17.922 1 89.5 24 ASP B CA 1
ATOM 1413 C C . ASP B 1 24 ? -4.641 -5.684 -17.703 1 89.5 24 ASP B C 1
ATOM 1415 O O . ASP B 1 24 ? -3.594 -5.586 -18.344 1 89.5 24 ASP B O 1
ATOM 1419 N N . LEU B 1 25 ? -4.895 -6.648 -16.891 1 90.62 25 LEU B N 1
ATOM 1420 C CA . LEU B 1 25 ? -3.867 -7.621 -16.531 1 90.62 25 LEU B CA 1
ATOM 1421 C C . LEU B 1 25 ? -3.494 -8.477 -17.75 1 90.62 25 LEU B C 1
ATOM 1423 O O . LEU B 1 25 ? -2.312 -8.672 -18.031 1 90.62 25 LEU B O 1
ATOM 1427 N N . HIS B 1 26 ? -4.395 -8.93 -18.484 1 91.31 26 HIS B N 1
ATOM 1428 C CA . HIS B 1 26 ? -4.184 -9.867 -19.578 1 91.31 26 HIS B CA 1
ATOM 1429 C C . HIS B 1 26 ? -3.564 -9.164 -20.797 1 91.31 26 HIS B C 1
ATOM 1431 O O . HIS B 1 26 ? -2.814 -9.781 -21.547 1 91.31 26 HIS B O 1
ATOM 1437 N N . LYS B 1 27 ? -3.801 -7.984 -20.953 1 92.25 27 LYS B N 1
ATOM 1438 C CA . LYS B 1 27 ? -3.381 -7.328 -22.203 1 92.25 27 LYS B CA 1
ATOM 1439 C C . LYS B 1 27 ? -2.334 -6.254 -21.922 1 92.25 27 LYS B C 1
ATOM 1441 O O . LYS B 1 27 ? -1.133 -6.5 -22.062 1 92.25 27 LYS B O 1
ATOM 1446 N N . VAL B 1 28 ? -2.732 -5.156 -21.375 1 91.88 28 VAL B N 1
ATOM 1447 C CA . VAL B 1 28 ? -1.88 -3.979 -21.266 1 91.88 28 VAL B CA 1
ATOM 1448 C C . VAL B 1 28 ? -0.697 -4.277 -20.359 1 91.88 28 VAL B C 1
ATOM 1450 O O . VAL B 1 28 ? 0.457 -4.059 -20.719 1 91.88 28 VAL B O 1
ATOM 1453 N N . ILE B 1 29 ? -0.956 -4.828 -19.25 1 94.19 29 ILE B N 1
ATOM 1454 C CA . ILE B 1 29 ? 0.096 -5.082 -18.266 1 94.19 29 ILE B CA 1
ATOM 1455 C C . ILE B 1 29 ? 0.996 -6.215 -18.75 1 94.19 29 ILE B C 1
ATOM 1457 O O . ILE B 1 29 ? 2.219 -6.148 -18.625 1 94.19 29 ILE B O 1
ATOM 1461 N N . SER B 1 30 ? 0.436 -7.234 -19.312 1 95.88 30 SER B N 1
ATOM 1462 C CA . SER B 1 30 ? 1.221 -8.32 -19.891 1 95.88 30 SER B CA 1
ATOM 1463 C C . SER B 1 30 ? 2.188 -7.805 -20.953 1 95.88 30 SER B C 1
ATOM 1465 O O . SER B 1 30 ? 3.336 -8.242 -21.016 1 95.88 30 SER B O 1
ATOM 1467 N N . ASP B 1 31 ? 1.717 -6.898 -21.75 1 95.25 31 ASP B N 1
ATOM 1468 C CA . ASP B 1 31 ? 2.561 -6.305 -22.781 1 95.25 31 ASP B CA 1
ATOM 1469 C C . ASP B 1 31 ? 3.684 -5.477 -22.156 1 95.25 31 ASP B C 1
ATOM 1471 O O . ASP B 1 31 ? 4.84 -5.586 -22.578 1 95.25 31 ASP B O 1
ATOM 1475 N N . GLU B 1 32 ? 3.352 -4.699 -21.188 1 94.56 32 GLU B N 1
ATOM 1476 C CA . GLU B 1 32 ? 4.328 -3.82 -20.547 1 94.56 32 GLU B CA 1
ATOM 1477 C C . GLU B 1 32 ? 5.406 -4.621 -19.828 1 94.56 32 GLU B C 1
ATOM 1479 O O . GLU B 1 32 ? 6.578 -4.234 -19.828 1 94.56 32 GLU B O 1
ATOM 1484 N N . LEU B 1 33 ? 4.996 -5.719 -19.234 1 96.25 33 LEU B N 1
ATOM 1485 C CA . LEU B 1 33 ? 5.934 -6.539 -18.484 1 96.25 33 LEU B CA 1
ATOM 1486 C C . LEU B 1 33 ? 6.543 -7.621 -19.359 1 96.25 33 LEU B C 1
ATOM 1488 O O . LEU B 1 33 ? 7.457 -8.336 -18.938 1 96.25 33 LEU B O 1
ATOM 1492 N N . ASN B 1 34 ? 6.066 -7.824 -20.594 1 96.12 34 ASN B N 1
ATOM 1493 C CA . ASN B 1 34 ? 6.531 -8.781 -21.594 1 96.12 34 ASN B CA 1
ATOM 1494 C C . ASN B 1 34 ? 6.395 -10.219 -21.094 1 96.12 34 ASN B C 1
ATOM 1496 O O . ASN B 1 34 ? 7.289 -11.039 -21.297 1 96.12 34 ASN B O 1
ATOM 1500 N N . VAL B 1 35 ? 5.445 -10.438 -20.297 1 96.38 35 VAL B N 1
ATOM 1501 C CA . VAL B 1 35 ? 5.086 -11.758 -19.797 1 96.38 35 VAL B CA 1
ATOM 1502 C C . VAL B 1 35 ? 3.568 -11.93 -19.828 1 96.38 35 VAL B C 1
ATOM 1504 O O . VAL B 1 35 ? 2.83 -11.062 -19.359 1 96.38 35 VAL B O 1
ATOM 1507 N N . GLY B 1 36 ? 3.029 -12.992 -20.406 1 96.31 36 GLY B N 1
ATOM 1508 C CA . GLY B 1 36 ? 1.598 -13.25 -20.438 1 96.31 36 GLY B CA 1
ATOM 1509 C C . GLY B 1 36 ? 1.021 -13.609 -19.094 1 96.31 36 GLY B C 1
ATOM 1510 O O . GLY B 1 36 ? 1.508 -14.523 -18.422 1 96.31 36 GLY B O 1
ATOM 1511 N N . TYR B 1 37 ? 0.04 -12.852 -18.688 1 96.75 37 TYR B N 1
ATOM 1512 C CA . TYR B 1 37 ? -0.677 -13.156 -17.453 1 96.75 37 TYR B CA 1
ATOM 1513 C C . TYR B 1 37 ? -1.258 -14.562 -17.484 1 96.75 37 TYR B C 1
ATOM 1515 O O . TYR B 1 37 ? -1.904 -14.953 -18.453 1 96.75 37 TYR B O 1
ATOM 1523 N N . LEU B 1 38 ? -0.895 -15.406 -16.469 1 97.38 38 LEU B N 1
ATOM 1524 C CA . LEU B 1 38 ? -1.381 -16.75 -16.219 1 97.38 38 LEU B CA 1
ATOM 1525 C C . LEU B 1 38 ? -0.845 -17.734 -17.266 1 97.38 38 LEU B C 1
ATOM 1527 O O . LEU B 1 38 ? -1.364 -18.844 -17.406 1 97.38 38 LEU B O 1
ATOM 1531 N N . SER B 1 39 ? 0.156 -17.328 -18.047 1 97.5 39 SER B N 1
ATOM 1532 C CA . SER B 1 39 ? 0.854 -18.297 -18.891 1 97.5 39 SER B CA 1
ATOM 1533 C C . SER B 1 39 ? 1.66 -19.281 -18.062 1 97.5 39 SER B C 1
ATOM 1535 O O . SER B 1 39 ? 2.025 -18.984 -16.922 1 97.5 39 SER B O 1
ATOM 1537 N N . ASP B 1 40 ? 1.935 -20.422 -18.594 1 97.69 40 ASP B N 1
ATOM 1538 C CA . ASP B 1 40 ? 2.688 -21.453 -17.906 1 97.69 40 ASP B CA 1
ATOM 1539 C C . ASP B 1 40 ? 4.172 -21.109 -17.844 1 97.69 40 ASP B C 1
ATOM 1541 O O . ASP B 1 40 ? 4.711 -20.484 -18.766 1 97.69 40 ASP B O 1
ATOM 1545 N N . SER B 1 41 ? 4.703 -21.422 -16.719 1 97 41 SER B N 1
ATOM 1546 C CA . SER B 1 41 ? 6.156 -21.375 -16.578 1 97 41 SER B CA 1
ATOM 1547 C C . SER B 1 41 ? 6.727 -22.766 -16.328 1 97 4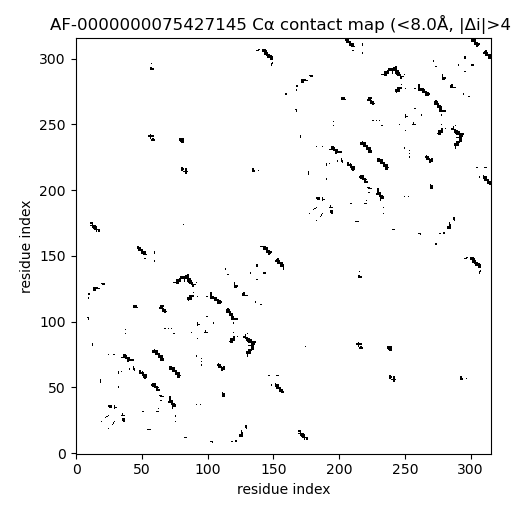1 SER B C 1
ATOM 1549 O O . SER B 1 41 ? 6.121 -23.578 -15.633 1 97 41 SER B O 1
ATOM 1551 N N . ASN B 1 42 ? 7.902 -23.031 -16.875 1 94.38 42 ASN B N 1
ATOM 1552 C CA . ASN B 1 42 ? 8.555 -24.328 -16.703 1 94.38 42 ASN B CA 1
ATOM 1553 C C . ASN B 1 42 ? 9.367 -24.375 -15.398 1 94.38 42 ASN B C 1
ATOM 1555 O O . ASN B 1 42 ? 9.742 -25.469 -14.945 1 94.38 42 ASN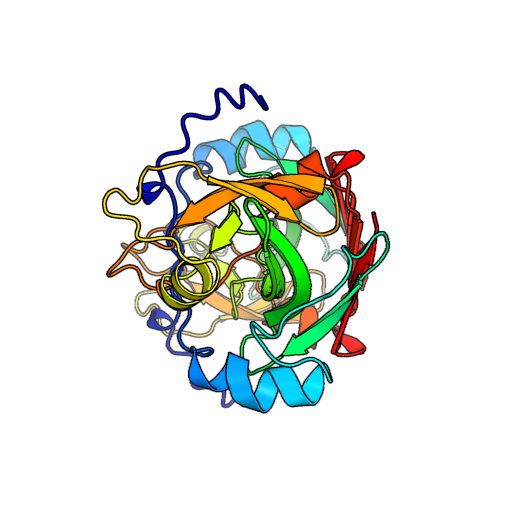 B O 1
ATOM 1559 N N . GLN B 1 43 ? 9.656 -23.203 -14.891 1 95.62 43 GLN B N 1
ATOM 1560 C CA . GLN B 1 43 ? 10.438 -23.156 -13.656 1 95.62 43 GLN B CA 1
ATOM 1561 C C . GLN B 1 43 ? 9.984 -22.016 -12.758 1 95.62 43 GLN B C 1
ATOM 1563 O O . GLN B 1 43 ? 9.375 -21.047 -13.234 1 95.62 43 GLN B O 1
ATOM 1568 N N . GLU B 1 44 ? 10.281 -22.188 -11.492 1 95.25 44 GLU B N 1
ATOM 1569 C CA . GLU B 1 44 ? 10.07 -21.109 -10.539 1 95.25 44 GLU B CA 1
ATOM 1570 C C . GLU B 1 44 ? 11.164 -20.047 -10.641 1 95.25 44 GLU B C 1
ATOM 1572 O O . GLU B 1 44 ? 12.32 -20.375 -10.906 1 95.25 44 GLU B O 1
ATOM 1577 N N . HIS B 1 45 ? 10.758 -18.844 -10.578 1 92.31 45 HIS B N 1
ATOM 1578 C CA . HIS B 1 45 ? 11.734 -17.766 -10.469 1 92.31 45 HIS B CA 1
ATOM 1579 C C . HIS B 1 45 ? 12.242 -17.625 -9.039 1 92.31 45 HIS B C 1
ATOM 1581 O O . HIS B 1 45 ? 11.547 -17.984 -8.094 1 92.31 45 HIS B O 1
ATOM 1587 N N . ASP B 1 46 ? 13.609 -17.297 -9.047 1 89.56 46 ASP B N 1
ATOM 1588 C CA . ASP B 1 46 ? 14.242 -17.031 -7.758 1 89.56 46 ASP B CA 1
ATOM 1589 C C . ASP B 1 46 ? 15.055 -15.742 -7.805 1 89.56 46 ASP B C 1
ATOM 1591 O O . ASP B 1 46 ? 15.539 -15.352 -8.867 1 89.56 46 ASP B O 1
ATOM 1595 N N . GLY B 1 47 ? 14.805 -14.828 -6.898 1 92.25 47 GLY B N 1
ATOM 1596 C CA . GLY B 1 47 ? 15.633 -13.633 -6.848 1 92.25 47 GLY B CA 1
ATOM 1597 C C . GLY B 1 47 ? 14.844 -12.352 -7.008 1 92.25 47 GLY B C 1
ATOM 1598 O O . GLY B 1 47 ? 13.641 -12.32 -6.73 1 92.25 47 GLY B O 1
ATOM 1599 N N . ASP B 1 48 ? 15.609 -11.383 -7.453 1 97.56 48 ASP B N 1
ATOM 1600 C CA . ASP B 1 48 ? 15.031 -10.047 -7.5 1 97.56 48 ASP B CA 1
ATOM 1601 C C . ASP B 1 48 ? 14.047 -9.914 -8.656 1 97.56 48 ASP B C 1
ATOM 1603 O O . ASP B 1 48 ? 14.203 -10.57 -9.695 1 97.56 48 ASP B O 1
ATOM 1607 N N . VAL B 1 49 ? 13.086 -9.156 -8.461 1 97.69 49 VAL B N 1
ATOM 1608 C CA . VAL B 1 49 ? 12.031 -8.938 -9.445 1 97.69 49 VAL B CA 1
ATOM 1609 C C . VAL B 1 49 ? 11.867 -7.445 -9.711 1 97.69 49 VAL B C 1
ATOM 1611 O O . VAL B 1 49 ? 11.828 -6.645 -8.773 1 97.69 49 VAL B O 1
ATOM 1614 N N . ASP B 1 50 ? 11.828 -7.176 -11 1 97.88 50 ASP B N 1
ATOM 1615 C CA . ASP B 1 50 ? 11.531 -5.801 -11.391 1 97.88 50 ASP B CA 1
ATOM 1616 C C . ASP B 1 50 ? 10.047 -5.637 -11.734 1 97.88 50 ASP B C 1
ATOM 1618 O O . ASP B 1 50 ? 9.43 -6.555 -12.281 1 97.88 50 ASP B O 1
ATOM 1622 N N . GLY B 1 51 ? 9.492 -4.527 -11.328 1 98.25 51 GLY B N 1
ATOM 1623 C CA . GLY B 1 51 ? 8.125 -4.18 -11.664 1 98.25 51 GLY B CA 1
ATOM 1624 C C . GLY B 1 51 ? 7.973 -2.758 -12.164 1 98.25 51 GLY B C 1
ATOM 1625 O O . GLY B 1 51 ? 8.961 -2.049 -12.344 1 98.25 51 GLY B O 1
ATOM 1626 N N . ILE B 1 52 ? 6.754 -2.416 -12.492 1 97.75 52 ILE B N 1
ATOM 1627 C CA . ILE B 1 52 ? 6.441 -1.097 -13.031 1 97.75 52 ILE B CA 1
ATOM 1628 C C . ILE B 1 52 ? 5.488 -0.364 -12.086 1 97.75 52 ILE B C 1
ATOM 1630 O O . ILE B 1 52 ? 4.816 -0.99 -11.266 1 97.75 52 ILE B O 1
ATOM 1634 N N . ILE B 1 53 ? 5.496 0.91 -12.133 1 97.25 53 ILE B N 1
ATOM 1635 C CA . ILE B 1 53 ? 4.48 1.77 -11.539 1 97.25 53 ILE B CA 1
ATOM 1636 C C . ILE B 1 53 ? 3.482 2.207 -12.602 1 97.25 53 ILE B C 1
ATOM 1638 O O . ILE B 1 53 ? 3.85 2.881 -13.57 1 97.25 53 ILE B O 1
ATOM 1642 N N . TYR B 1 54 ? 2.242 1.814 -12.352 1 94.81 54 TYR B N 1
ATOM 1643 C CA . TYR B 1 54 ? 1.302 1.792 -13.469 1 94.81 54 TYR B CA 1
ATOM 1644 C C . TYR B 1 54 ? 0.031 2.561 -13.125 1 94.81 54 TYR B C 1
ATOM 1646 O O . TYR B 1 54 ? -0.466 2.48 -12 1 94.81 54 TYR B O 1
ATOM 1654 N N . GLY B 1 55 ? -0.453 3.297 -14.125 1 91.5 55 GLY B N 1
ATOM 1655 C CA . GLY B 1 55 ? -1.806 3.83 -14.109 1 91.5 55 GLY B CA 1
ATOM 1656 C C . GLY B 1 55 ? -1.935 5.098 -13.281 1 91.5 55 GLY B C 1
ATOM 1657 O O . GLY B 1 55 ? -0.936 5.633 -12.797 1 91.5 55 GLY B O 1
ATOM 1658 N N . ARG B 1 56 ? -3.209 5.512 -13.125 1 87.12 56 ARG B N 1
ATOM 1659 C CA . ARG B 1 56 ? -3.521 6.766 -12.445 1 87.12 56 ARG B CA 1
ATOM 1660 C C . ARG B 1 56 ? -3.303 6.641 -10.945 1 87.12 56 ARG B C 1
ATOM 1662 O O . ARG B 1 56 ? -3.059 7.637 -10.258 1 87.12 56 ARG B O 1
ATOM 1669 N N . GLY B 1 57 ? -3.361 5.414 -10.477 1 92.06 57 GLY B N 1
ATOM 1670 C CA . GLY B 1 57 ? -3.162 5.184 -9.055 1 92.06 57 GLY B CA 1
ATOM 1671 C C . GLY B 1 57 ? -1.723 4.871 -8.695 1 92.06 57 GLY B C 1
ATOM 1672 O O . GLY B 1 57 ? -1.414 4.582 -7.535 1 92.06 57 GLY B O 1
ATOM 1673 N N . PHE B 1 58 ? -0.839 4.906 -9.688 1 95.62 58 PHE B N 1
ATOM 1674 C CA . PHE B 1 58 ? 0.58 4.629 -9.492 1 95.62 58 PHE B CA 1
ATOM 1675 C C . PHE B 1 58 ? 0.781 3.309 -8.758 1 95.62 58 PHE B C 1
ATOM 1677 O O . PHE B 1 58 ? 1.507 3.25 -7.766 1 95.62 58 PHE B O 1
ATOM 1684 N N . ARG B 1 59 ? 0.149 2.322 -9.297 1 96.25 59 ARG B N 1
ATOM 1685 C CA . ARG B 1 59 ? 0.174 1.013 -8.656 1 96.25 59 ARG B CA 1
ATOM 1686 C C . ARG B 1 59 ? 1.482 0.284 -8.945 1 96.25 59 ARG B C 1
ATOM 1688 O O . ARG B 1 59 ? 1.994 0.341 -10.062 1 96.25 59 ARG B O 1
ATOM 1695 N N . LEU B 1 60 ? 1.99 -0.39 -7.922 1 98.25 60 LEU B N 1
ATOM 1696 C CA . LEU B 1 60 ? 3.152 -1.253 -8.109 1 98.25 60 LEU B CA 1
ATOM 1697 C C . LEU B 1 60 ? 2.734 -2.611 -8.664 1 98.25 60 LEU B C 1
ATOM 1699 O O . LEU B 1 60 ? 2.07 -3.389 -7.969 1 98.25 60 LEU B O 1
ATOM 1703 N N . ILE B 1 61 ? 3.174 -2.889 -9.93 1 98.31 61 ILE B N 1
ATOM 1704 C CA . ILE B 1 61 ? 2.766 -4.152 -10.539 1 98.31 61 ILE B CA 1
ATOM 1705 C C . ILE B 1 61 ? 4 -4.922 -11 1 98.31 61 ILE B C 1
ATOM 1707 O O . ILE B 1 61 ? 4.902 -4.352 -11.617 1 98.31 61 ILE B O 1
ATOM 1711 N N . CYS B 1 62 ? 4.074 -6.152 -10.648 1 98.25 62 CYS B N 1
ATOM 1712 C CA . CYS B 1 62 ? 5.133 -7.035 -11.133 1 98.25 62 CYS B CA 1
ATOM 1713 C C . CYS B 1 62 ? 4.59 -8.43 -11.422 1 98.25 62 CYS B C 1
ATOM 1715 O O . CYS B 1 62 ? 3.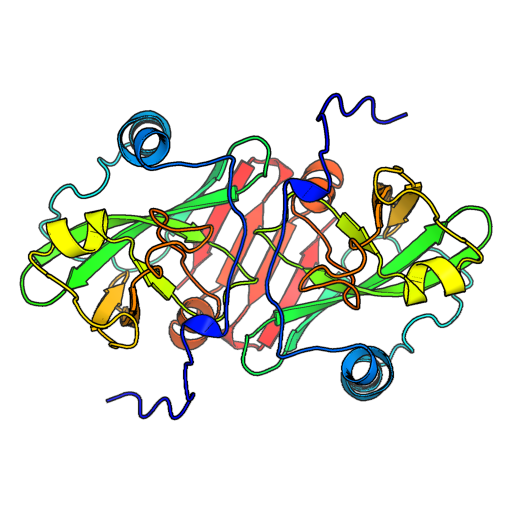439 -8.734 -11.102 1 98.25 62 CYS B O 1
ATOM 1717 N N . THR B 1 63 ? 5.379 -9.172 -12.086 1 98.12 63 THR B N 1
ATOM 1718 C CA . THR B 1 63 ? 5.078 -10.57 -12.375 1 98.12 63 THR B CA 1
ATOM 1719 C C . THR B 1 63 ? 5.93 -11.492 -11.5 1 98.12 63 THR B C 1
ATOM 1721 O O . THR B 1 63 ? 7.145 -11.312 -11.398 1 98.12 63 THR B O 1
ATOM 1724 N N . LEU B 1 64 ? 5.266 -12.414 -10.891 1 98.31 64 LEU B N 1
ATOM 1725 C CA . LEU B 1 64 ? 5.953 -13.445 -10.125 1 98.31 64 LEU B CA 1
ATOM 1726 C C . LEU B 1 64 ? 5.5 -14.836 -10.555 1 98.31 64 LEU B C 1
ATOM 1728 O O . LEU B 1 64 ? 4.367 -15.008 -11.016 1 98.31 64 LEU B O 1
ATOM 1732 N N . THR B 1 65 ? 6.352 -15.797 -10.453 1 98.44 65 THR B N 1
ATOM 1733 C CA . THR B 1 65 ? 5.898 -17.172 -10.602 1 98.44 65 THR B CA 1
ATOM 1734 C C . THR B 1 65 ? 5.184 -17.641 -9.336 1 98.44 65 THR B C 1
ATOM 1736 O O . THR B 1 65 ? 5.621 -17.359 -8.219 1 98.44 65 THR B O 1
ATOM 1739 N N . VAL B 1 66 ? 4.133 -18.297 -9.562 1 98.5 66 VAL B N 1
ATOM 1740 C CA . VAL B 1 66 ? 3.365 -18.922 -8.484 1 98.5 66 VAL B CA 1
ATOM 1741 C C . VAL B 1 66 ? 3.25 -20.422 -8.734 1 98.5 66 VAL B C 1
ATOM 1743 O O . VAL B 1 66 ? 2.918 -20.859 -9.844 1 98.5 66 VAL B O 1
ATOM 1746 N N . LYS B 1 67 ? 3.588 -21.109 -7.77 1 98.5 67 LYS B N 1
ATOM 1747 C CA . LYS B 1 67 ? 3.4 -22.562 -7.832 1 98.5 67 LYS B CA 1
ATOM 1748 C C . LYS B 1 67 ? 2.322 -23.016 -6.855 1 98.5 67 LYS B C 1
ATOM 1750 O O . LYS B 1 67 ? 2.393 -22.719 -5.66 1 98.5 67 LYS B O 1
ATOM 1755 N N . ILE B 1 68 ? 1.344 -23.641 -7.344 1 97.12 68 ILE B N 1
ATOM 1756 C CA . ILE B 1 68 ? 0.336 -24.344 -6.551 1 97.12 68 ILE B CA 1
ATOM 1757 C C . ILE B 1 68 ? 0.222 -25.797 -7.023 1 97.12 68 ILE B C 1
ATOM 1759 O O . ILE B 1 68 ? -0.076 -26.047 -8.188 1 97.12 68 ILE B O 1
ATOM 1763 N N . ARG B 1 69 ? 0.526 -26.672 -6.102 1 93.44 69 ARG B N 1
ATOM 1764 C CA . ARG B 1 69 ? 0.597 -28.094 -6.445 1 93.44 69 ARG B CA 1
ATOM 1765 C C . ARG B 1 69 ? 1.59 -28.328 -7.578 1 93.44 69 ARG B C 1
ATOM 1767 O O . ARG B 1 69 ? 2.777 -28.031 -7.441 1 93.44 69 ARG B O 1
ATOM 1774 N N . ALA B 1 70 ? 1.162 -28.719 -8.75 1 94.06 70 ALA B N 1
ATOM 1775 C CA . ALA B 1 70 ? 2.098 -29.125 -9.797 1 94.06 70 ALA B CA 1
ATOM 1776 C C . ALA B 1 70 ? 2.199 -28.062 -10.891 1 94.06 70 ALA B C 1
ATOM 1778 O O . ALA B 1 70 ? 3.029 -28.172 -11.797 1 94.06 70 ALA B O 1
ATOM 1779 N N . LYS B 1 71 ? 1.47 -27.031 -10.773 1 97.38 71 LYS B N 1
ATOM 1780 C CA . LYS B 1 71 ? 1.433 -26.016 -11.812 1 97.38 71 LYS B CA 1
ATOM 1781 C C . LYS B 1 71 ? 2.248 -24.781 -11.414 1 97.38 71 LYS B C 1
ATOM 1783 O O . LYS B 1 71 ? 2.229 -24.375 -10.258 1 97.38 71 LYS B O 1
ATOM 1788 N N . ILE B 1 72 ? 3.008 -24.328 -12.312 1 98.31 72 ILE B N 1
ATOM 1789 C CA . ILE B 1 72 ? 3.723 -23.062 -12.164 1 98.31 72 ILE B CA 1
ATOM 1790 C C . ILE B 1 72 ? 3.258 -22.078 -13.227 1 98.31 72 ILE B C 1
ATOM 1792 O O . ILE B 1 72 ? 3.297 -22.375 -14.422 1 98.31 72 ILE B O 1
ATOM 1796 N N . LYS B 1 73 ? 2.779 -20.906 -12.773 1 98.5 73 LYS B N 1
ATOM 1797 C CA . LYS B 1 73 ? 2.293 -19.891 -13.719 1 98.5 73 LYS B CA 1
ATOM 1798 C C . LYS B 1 73 ? 2.832 -18.516 -13.375 1 98.5 73 LYS B C 1
ATOM 1800 O O . LYS B 1 73 ? 3.199 -18.25 -12.227 1 98.5 73 LYS B O 1
ATOM 1805 N N . PHE B 1 74 ? 2.91 -17.688 -14.398 1 98.25 74 PHE B N 1
ATOM 1806 C CA . PHE B 1 74 ? 3.193 -16.266 -14.195 1 98.25 74 PHE B CA 1
ATOM 1807 C C . PHE B 1 74 ? 1.939 -15.523 -13.758 1 98.25 74 PHE B C 1
ATOM 1809 O O . PHE B 1 74 ? 0.899 -15.602 -14.414 1 98.25 74 PHE B O 1
ATOM 1816 N N . VAL B 1 75 ? 2.043 -14.836 -12.656 1 98.31 75 VAL B N 1
ATOM 1817 C CA . VAL B 1 75 ? 0.917 -14.062 -12.141 1 98.31 75 VAL B CA 1
ATOM 1818 C C . VAL B 1 75 ? 1.328 -12.602 -11.953 1 98.31 75 VAL B C 1
ATOM 1820 O O . VAL B 1 75 ? 2.4 -12.32 -11.414 1 98.31 75 VAL B O 1
ATOM 1823 N N . HIS B 1 76 ? 0.542 -11.688 -12.477 1 98.19 76 HIS B N 1
ATOM 1824 C CA . HIS B 1 76 ? 0.713 -10.266 -12.203 1 98.19 76 HIS B CA 1
ATOM 1825 C C . HIS B 1 76 ? 0.118 -9.891 -10.852 1 98.19 76 HIS B C 1
ATOM 1827 O O . HIS B 1 76 ? -1.044 -10.195 -10.57 1 98.19 76 HIS B O 1
ATOM 1833 N N . PHE B 1 77 ? 0.93 -9.281 -9.992 1 98 77 PHE B N 1
ATOM 1834 C CA . PHE B 1 77 ? 0.49 -8.828 -8.68 1 98 77 PHE B CA 1
ATOM 1835 C C . PHE B 1 77 ? 0.521 -7.309 -8.594 1 98 77 PHE B C 1
ATOM 1837 O O . PHE B 1 77 ? 1.438 -6.668 -9.117 1 98 77 PHE B O 1
ATOM 1844 N N . ILE B 1 78 ? -0.501 -6.734 -7.973 1 97.5 78 ILE B N 1
ATOM 1845 C CA . ILE B 1 78 ? -0.342 -5.414 -7.375 1 97.5 78 ILE B CA 1
ATOM 1846 C C . ILE B 1 78 ? 0.319 -5.543 -6.004 1 97.5 78 ILE B C 1
ATOM 1848 O O . ILE B 1 78 ? -0.187 -6.246 -5.129 1 97.5 78 ILE B O 1
ATOM 1852 N N . VAL B 1 79 ? 1.497 -4.93 -5.832 1 98.31 79 VAL B N 1
ATOM 1853 C CA . VAL B 1 79 ? 2.145 -4.883 -4.523 1 98.31 79 VAL B CA 1
ATOM 1854 C C . VAL B 1 79 ? 1.516 -3.783 -3.674 1 98.31 79 VAL B C 1
ATOM 1856 O O . VAL B 1 79 ? 1.658 -2.596 -3.979 1 98.31 79 VAL B O 1
ATOM 1859 N N . ASP B 1 80 ? 0.818 -4.188 -2.656 1 97.19 80 ASP B N 1
ATOM 1860 C CA . ASP B 1 80 ? 0.072 -3.254 -1.818 1 97.19 80 ASP B CA 1
ATOM 1861 C C . ASP B 1 80 ? 0.542 -3.32 -0.367 1 97.19 80 ASP B C 1
ATOM 1863 O O . ASP B 1 80 ? 0.208 -4.262 0.356 1 97.19 80 ASP B O 1
ATOM 1867 N N . THR B 1 81 ? 1.186 -2.246 0.11 1 96.75 81 THR B N 1
ATOM 1868 C CA . THR B 1 81 ? 1.722 -2.207 1.466 1 96.75 81 THR B CA 1
ATOM 1869 C C . THR B 1 81 ? 0.595 -2.098 2.49 1 96.75 81 THR B C 1
ATOM 1871 O O . THR B 1 81 ? 0.813 -2.305 3.686 1 96.75 81 THR B O 1
ATOM 1874 N N . GLY B 1 82 ? -0.579 -1.811 2.051 1 94.12 82 GLY B N 1
ATOM 1875 C CA . GLY B 1 82 ? -1.725 -1.766 2.945 1 94.12 82 GLY B CA 1
ATOM 1876 C C . GLY B 1 82 ? -2.387 -3.117 3.133 1 94.12 82 GLY B C 1
ATOM 1877 O O . GLY B 1 82 ? -3.182 -3.301 4.059 1 94.12 82 GLY B O 1
ATOM 1878 N N . SER B 1 83 ? -2.141 -3.994 2.271 1 94.12 83 SER B N 1
ATOM 1879 C CA . SER B 1 83 ? -2.73 -5.324 2.363 1 94.12 83 SER B CA 1
ATOM 1880 C C . SER B 1 83 ? -1.918 -6.227 3.287 1 94.12 83 SER B C 1
ATOM 1882 O O . SER B 1 83 ? -0.75 -6.512 3.014 1 94.12 83 SER B O 1
ATOM 1884 N N . PRO B 1 84 ? -2.557 -6.754 4.348 1 93 84 PRO B N 1
ATOM 1885 C CA . PRO B 1 84 ? -1.79 -7.598 5.27 1 93 84 PRO B CA 1
ATOM 1886 C C . PRO B 1 84 ? -1.493 -8.977 4.691 1 93 84 PRO B C 1
ATOM 1888 O O . PRO B 1 84 ? -0.527 -9.625 5.102 1 93 84 PRO B O 1
ATOM 1891 N N . SER B 1 85 ? -2.318 -9.406 3.703 1 93.56 85 SER B N 1
ATOM 1892 C CA . SER B 1 85 ? -2.205 -10.758 3.164 1 93.56 85 SER B CA 1
ATOM 1893 C C . SER B 1 85 ? -2.055 -10.742 1.647 1 93.56 85 SER B C 1
ATOM 1895 O O . SER B 1 85 ? -2.213 -9.695 1.017 1 93.56 85 SER B O 1
ATOM 1897 N N . THR B 1 86 ? -1.697 -11.875 1.193 1 95.56 86 THR B N 1
ATOM 1898 C CA . THR B 1 86 ? -1.599 -12.078 -0.248 1 95.56 86 THR B CA 1
ATOM 1899 C C . THR B 1 86 ? -2.848 -12.781 -0.782 1 95.56 86 THR B C 1
ATOM 1901 O O . THR B 1 86 ? -3.32 -13.75 -0.193 1 95.56 86 THR B O 1
ATOM 1904 N N . TYR B 1 87 ? -3.359 -12.195 -1.905 1 94.38 87 TYR B N 1
ATOM 1905 C CA . TYR B 1 87 ? -4.613 -12.688 -2.465 1 94.38 87 TYR B CA 1
ATOM 1906 C C . TYR B 1 87 ? -4.449 -13.055 -3.934 1 94.38 87 TYR B C 1
ATOM 1908 O O . TYR B 1 87 ? -3.764 -12.359 -4.684 1 94.38 87 TYR B O 1
ATOM 1916 N N . LEU B 1 88 ? -5.137 -14.133 -4.27 1 95.06 88 LEU B N 1
ATOM 1917 C CA . LEU B 1 88 ? -5.312 -14.484 -5.672 1 95.06 88 LEU B CA 1
ATOM 1918 C C . LEU B 1 88 ? -6.777 -14.359 -6.086 1 95.06 88 LEU B C 1
ATOM 1920 O O . LEU B 1 88 ? -7.676 -14.719 -5.324 1 95.06 88 LEU B O 1
ATOM 1924 N N . SER B 1 89 ? -6.941 -13.82 -7.273 1 92.88 89 SER B N 1
ATOM 1925 C CA . SER B 1 89 ? -8.289 -13.711 -7.82 1 92.88 89 SER B CA 1
ATOM 1926 C C . SER B 1 89 ? -8.867 -15.086 -8.148 1 92.88 89 SER B C 1
ATOM 1928 O O . SER B 1 89 ? -8.125 -16.078 -8.211 1 92.88 89 SER B O 1
ATOM 1930 N N . ASP B 1 90 ? -10.195 -15.023 -8.367 1 90.56 90 ASP B N 1
ATOM 1931 C CA . ASP B 1 90 ? -10.875 -16.25 -8.75 1 90.56 90 ASP B CA 1
ATOM 1932 C C . ASP B 1 90 ? -10.352 -16.781 -10.086 1 90.56 90 ASP B C 1
ATOM 1934 O O . ASP B 1 90 ? -10.18 -17.984 -10.266 1 90.56 90 ASP B O 1
ATOM 1938 N N . ASP B 1 91 ? -10.133 -15.906 -11.016 1 90.62 91 ASP B N 1
ATOM 1939 C CA . ASP B 1 91 ? -9.609 -16.297 -12.328 1 90.62 91 ASP B CA 1
ATOM 1940 C C . ASP B 1 91 ? -8.227 -16.922 -12.203 1 90.62 91 ASP B C 1
ATOM 1942 O O . ASP B 1 91 ? -7.918 -17.906 -12.883 1 90.62 91 ASP B O 1
ATOM 1946 N N . ALA B 1 92 ? -7.367 -16.375 -11.383 1 94.38 92 ALA B N 1
ATOM 1947 C CA . ALA B 1 92 ? -6.035 -16.938 -11.156 1 94.38 92 ALA B CA 1
ATOM 1948 C C . ALA B 1 92 ? -6.125 -18.312 -10.531 1 94.38 92 ALA B C 1
ATOM 1950 O O . ALA B 1 92 ? -5.461 -19.25 -10.977 1 94.38 92 ALA B O 1
ATOM 1951 N N . LEU B 1 93 ? -6.941 -18.453 -9.539 1 94.81 93 LEU B N 1
ATOM 1952 C CA . LEU B 1 93 ? -7.082 -19.734 -8.867 1 94.81 93 LEU B CA 1
ATOM 1953 C C . LEU B 1 93 ? -7.621 -20.797 -9.828 1 94.81 93 LEU B C 1
ATOM 1955 O O . LEU B 1 93 ? -7.16 -21.938 -9.82 1 94.81 93 LEU B O 1
ATOM 1959 N N . SER B 1 94 ? -8.562 -20.391 -10.648 1 93.81 94 SER B N 1
ATOM 1960 C CA . SER B 1 94 ? -9.109 -21.312 -11.648 1 93.81 94 SER B CA 1
ATOM 1961 C C . SER B 1 94 ? -8.023 -21.766 -12.617 1 93.81 94 SER B C 1
ATOM 1963 O O . SER B 1 94 ? -8.039 -22.922 -13.062 1 93.81 94 SER B O 1
ATOM 1965 N N . ALA B 1 95 ? -7.129 -20.891 -12.969 1 95.62 95 ALA B N 1
ATOM 1966 C CA . ALA B 1 95 ? -6.039 -21.234 -13.875 1 95.62 95 ALA B CA 1
ATOM 1967 C C . ALA B 1 95 ? -5.133 -22.312 -13.273 1 95.62 95 ALA B C 1
ATOM 1969 O O . ALA B 1 95 ? -4.445 -23.031 -14 1 95.62 95 ALA B O 1
ATOM 1970 N N . PHE B 1 96 ? -5.09 -22.391 -11.961 1 97 96 PHE B N 1
ATOM 1971 C CA . PHE B 1 96 ? -4.324 -23.438 -11.281 1 97 96 PHE B CA 1
ATOM 1972 C C . PHE B 1 96 ? -5.16 -24.688 -11.086 1 97 96 PHE B C 1
ATOM 1974 O O . PHE B 1 96 ? -4.695 -25.672 -10.492 1 97 96 PHE B O 1
ATOM 1981 N N . GLY B 1 97 ? -6.418 -24.594 -11.516 1 94.56 97 GLY B N 1
ATOM 1982 C CA . GLY B 1 97 ? -7.305 -25.75 -11.406 1 94.56 97 GLY B CA 1
ATOM 1983 C C . GLY B 1 97 ? -8.016 -25.828 -10.07 1 94.56 97 GLY B C 1
ATOM 1984 O O . GLY B 1 97 ? -8.453 -26.906 -9.656 1 94.56 97 GLY B O 1
ATOM 1985 N N . LEU B 1 98 ? -7.984 -24.734 -9.391 1 92.25 98 LEU B N 1
ATOM 1986 C CA . LEU B 1 98 ? -8.625 -24.719 -8.078 1 92.25 98 LEU B CA 1
ATOM 1987 C C . LEU B 1 98 ? -10.023 -24.125 -8.156 1 92.25 98 LEU B C 1
ATOM 1989 O O . LEU B 1 98 ? -10.25 -23.156 -8.883 1 92.25 98 LEU B O 1
ATOM 1993 N N . THR B 1 99 ? -10.992 -24.75 -7.516 1 85.56 99 THR B N 1
ATOM 1994 C CA . THR B 1 99 ? -12.328 -24.234 -7.27 1 85.56 99 THR B CA 1
ATOM 1995 C C . THR B 1 99 ? -12.57 -24.047 -5.773 1 85.56 99 THR B C 1
ATOM 1997 O O . THR B 1 99 ? -12.656 -25.031 -5.031 1 85.56 99 THR B O 1
ATOM 2000 N N . ILE B 1 100 ? -12.539 -22.781 -5.426 1 79.06 100 ILE B N 1
ATOM 2001 C CA . ILE B 1 100 ? -12.641 -22.5 -4 1 79.06 100 ILE B CA 1
ATOM 2002 C C . ILE B 1 100 ? -14.078 -22.109 -3.652 1 79.06 100 ILE B C 1
ATOM 2004 O O . ILE B 1 100 ? -14.648 -21.203 -4.262 1 79.06 100 ILE B O 1
ATOM 2008 N N . SER B 1 101 ? -14.648 -22.859 -2.74 1 75.31 101 SER B N 1
ATOM 2009 C CA . SER B 1 101 ? -16.016 -22.594 -2.289 1 75.31 101 SER B CA 1
ATOM 2010 C C . SER B 1 101 ? -16.016 -21.719 -1.037 1 75.31 101 SER B C 1
ATOM 2012 O O . SER B 1 101 ? -16.953 -20.953 -0.808 1 75.31 101 SER B O 1
ATOM 2014 N N . ASN B 1 102 ? -14.977 -21.922 -0.222 1 75.12 102 ASN B N 1
ATOM 2015 C CA . ASN B 1 102 ? -14.836 -21.172 1.02 1 75.12 102 ASN B CA 1
ATOM 2016 C C . ASN B 1 102 ? -13.672 -20.172 0.947 1 75.12 102 ASN B C 1
ATOM 2018 O O . ASN B 1 102 ? -12.508 -20.578 0.97 1 75.12 102 ASN B O 1
ATOM 2022 N N . PRO B 1 103 ? -14 -18.875 0.947 1 70 103 PRO B N 1
ATOM 2023 C CA . PRO B 1 103 ? -12.953 -17.875 0.807 1 70 103 PRO B CA 1
ATOM 2024 C C . PRO B 1 103 ? -12.023 -17.812 2.02 1 70 103 PRO B C 1
ATOM 2026 O O . PRO B 1 103 ? -10.961 -17.203 1.955 1 70 103 PRO B O 1
ATOM 2029 N N . ASP B 1 104 ? -12.375 -18.438 3.041 1 73.12 104 ASP B N 1
ATOM 2030 C CA . ASP B 1 104 ? -11.547 -18.422 4.242 1 73.12 104 ASP B CA 1
ATOM 2031 C C . ASP B 1 104 ? -10.445 -19.484 4.164 1 73.12 104 ASP B C 1
ATOM 2033 O O . ASP B 1 104 ? -9.602 -19.562 5.055 1 73.12 104 ASP B O 1
ATOM 2037 N N . TYR B 1 105 ? -10.43 -20.047 3.1 1 78.88 105 TYR B N 1
ATOM 2038 C CA . TYR B 1 105 ? -9.477 -21.141 2.953 1 78.88 105 TYR B CA 1
ATOM 2039 C C . TYR B 1 105 ? -8.086 -20.625 2.609 1 78.88 105 TYR B C 1
ATOM 2041 O O . TYR B 1 105 ? -7.941 -19.766 1.745 1 78.88 105 TYR B O 1
ATOM 2049 N N . PHE B 1 106 ? -7.105 -21.109 3.369 1 87.25 106 PHE B N 1
ATOM 2050 C CA . PHE B 1 106 ? -5.699 -20.844 3.09 1 87.25 106 PHE B CA 1
ATOM 2051 C C . PHE B 1 106 ? -5.168 -21.812 2.041 1 87.25 106 PHE B C 1
ATOM 2053 O O . PHE B 1 106 ? -5.402 -23.016 2.125 1 87.25 106 PHE B O 1
ATOM 2060 N N . ILE B 1 107 ? -4.562 -21.25 1.06 1 92.69 107 ILE B N 1
ATOM 2061 C CA . ILE B 1 107 ? -3.982 -22.047 -0.009 1 92.69 107 ILE B CA 1
ATOM 2062 C C . ILE B 1 107 ? -2.457 -22.016 0.09 1 92.69 107 ILE B C 1
ATOM 2064 O O . ILE B 1 107 ? -1.849 -20.953 0.054 1 92.69 107 ILE B O 1
ATOM 2068 N N . ASN B 1 108 ? -1.89 -23.219 0.238 1 95.12 108 ASN B N 1
ATOM 2069 C CA . ASN B 1 108 ? -0.433 -23.297 0.202 1 95.12 108 ASN B CA 1
ATOM 2070 C C . ASN B 1 108 ? 0.108 -23.016 -1.199 1 95.12 108 ASN B C 1
ATOM 2072 O O . ASN B 1 108 ? -0.352 -23.625 -2.172 1 95.12 108 ASN B O 1
ATOM 2076 N N . ALA B 1 109 ? 1.008 -22.156 -1.273 1 97.19 109 ALA B N 1
ATOM 2077 C CA . ALA B 1 109 ? 1.615 -21.797 -2.549 1 97.19 109 ALA B CA 1
ATOM 2078 C C . ALA B 1 109 ? 3.092 -21.438 -2.373 1 97.19 109 ALA B C 1
ATOM 2080 O O . ALA B 1 109 ? 3.592 -21.375 -1.248 1 97.19 109 ALA B O 1
ATOM 2081 N N . ARG B 1 110 ? 3.812 -21.422 -3.426 1 97.81 110 ARG B N 1
ATOM 2082 C CA . ARG B 1 110 ? 5.137 -20.812 -3.5 1 97.81 110 ARG B CA 1
ATOM 2083 C C . ARG B 1 110 ? 5.148 -19.641 -4.48 1 97.81 110 ARG B C 1
ATOM 2085 O O . ARG B 1 110 ? 4.691 -19.781 -5.617 1 97.81 110 ARG B O 1
ATOM 2092 N N . ILE B 1 111 ? 5.512 -18.516 -3.99 1 98.12 111 ILE B N 1
ATOM 2093 C CA . ILE B 1 111 ? 5.672 -17.328 -4.82 1 98.12 111 ILE B CA 1
ATOM 2094 C C . ILE B 1 111 ? 7.148 -16.953 -4.906 1 98.12 111 ILE B C 1
ATOM 2096 O O . ILE B 1 111 ? 7.785 -16.688 -3.889 1 98.12 111 ILE B O 1
ATOM 2100 N N . ASN B 1 112 ? 7.641 -16.875 -6.148 1 97.75 112 ASN B N 1
ATOM 2101 C CA . ASN B 1 112 ? 9.055 -16.594 -6.336 1 97.75 112 ASN B CA 1
ATOM 2102 C C . ASN B 1 112 ? 9.93 -17.516 -5.496 1 97.75 112 ASN B C 1
ATOM 2104 O O . ASN B 1 112 ? 10.891 -17.062 -4.863 1 97.75 112 ASN B O 1
ATOM 2108 N N . ASN B 1 113 ? 9.547 -18.734 -5.418 1 97 113 ASN B N 1
ATOM 2109 C CA . ASN B 1 113 ? 10.234 -19.828 -4.746 1 97 113 ASN B CA 1
ATOM 2110 C C . ASN B 1 113 ? 10.258 -19.641 -3.234 1 97 113 ASN B C 1
ATOM 2112 O O . ASN B 1 113 ? 11.203 -20.062 -2.564 1 97 113 ASN B O 1
ATOM 2116 N N . LYS B 1 114 ? 9.375 -18.891 -2.725 1 97 114 LYS B N 1
ATOM 2117 C CA . LYS B 1 114 ? 9.18 -18.719 -1.288 1 97 114 LYS B CA 1
ATOM 2118 C C . LYS B 1 114 ? 7.855 -19.328 -0.837 1 97 114 LYS B C 1
ATOM 2120 O O . LYS B 1 114 ? 6.801 -19.031 -1.4 1 97 114 LYS B O 1
ATOM 2125 N N . ASP B 1 115 ? 7.945 -20.203 0.126 1 95.88 115 ASP B N 1
ATOM 2126 C CA . ASP B 1 115 ? 6.727 -20.781 0.683 1 95.88 115 ASP B CA 1
ATOM 2127 C C . ASP B 1 115 ? 5.84 -19.703 1.299 1 95.88 115 ASP B C 1
ATOM 2129 O O . ASP B 1 115 ? 6.328 -18.812 1.995 1 95.88 115 ASP B O 1
ATOM 2133 N N . THR B 1 116 ? 4.594 -19.781 0.912 1 95.56 116 THR B N 1
ATOM 2134 C CA . THR B 1 116 ? 3.658 -18.812 1.467 1 95.56 116 THR B CA 1
ATOM 2135 C C . THR B 1 116 ? 2.238 -19.359 1.474 1 95.56 116 THR B C 1
ATOM 2137 O O . THR B 1 116 ? 2.014 -20.5 1.069 1 95.56 116 THR B O 1
ATOM 2140 N N . VAL B 1 117 ? 1.312 -18.578 2.096 1 93.75 117 VAL B N 1
ATOM 2141 C CA . VAL B 1 117 ? -0.122 -18.844 2.049 1 93.75 117 VAL B CA 1
ATOM 2142 C C . VAL B 1 117 ? -0.835 -17.703 1.323 1 93.75 117 VAL B C 1
ATOM 2144 O O . VAL B 1 117 ? -0.501 -16.531 1.514 1 93.75 117 VAL B O 1
ATOM 2147 N N . VAL B 1 118 ? -1.692 -18.188 0.468 1 94.19 118 VAL B N 1
ATOM 2148 C CA . VAL B 1 118 ? -2.479 -17.172 -0.231 1 94.19 118 VAL B CA 1
ATOM 2149 C C . VAL B 1 118 ? -3.961 -17.375 0.066 1 94.19 118 VAL B C 1
ATOM 2151 O O . VAL B 1 118 ? -4.387 -18.484 0.412 1 94.19 118 VAL B O 1
ATOM 2154 N N . LEU B 1 119 ? -4.676 -16.25 0.013 1 93.06 119 LEU B N 1
ATOM 2155 C CA . LEU B 1 119 ? -6.129 -16.25 0.165 1 93.06 119 LEU B CA 1
ATOM 2156 C C . LEU B 1 119 ? -6.812 -15.922 -1.159 1 93.06 119 LEU B C 1
ATOM 2158 O O . LEU B 1 119 ? -6.188 -15.367 -2.066 1 93.06 119 LEU B O 1
ATOM 2162 N N . MET B 1 120 ? -8 -16.344 -1.25 1 91.5 120 MET B N 1
ATOM 2163 C CA . MET B 1 120 ? -8.805 -15.914 -2.385 1 91.5 120 MET B CA 1
ATOM 2164 C C . MET B 1 120 ? -9.32 -14.492 -2.168 1 91.5 120 MET B C 1
ATOM 2166 O O . MET B 1 120 ? -9.766 -14.148 -1.07 1 91.5 120 MET B O 1
ATOM 2170 N N . SER B 1 121 ? -9.156 -13.68 -3.221 1 88.56 121 SER B N 1
ATOM 2171 C CA . SER B 1 121 ? -9.883 -12.414 -3.16 1 88.56 121 SER B CA 1
ATOM 2172 C C . SER B 1 121 ? -11.383 -12.648 -2.984 1 88.56 121 SER B C 1
ATOM 2174 O O . SER B 1 121 ? -12.016 -13.305 -3.812 1 88.56 121 SER B O 1
ATOM 2176 N N . PRO B 1 122 ? -11.945 -12.18 -1.889 1 83.12 122 PRO B N 1
ATOM 2177 C CA . PRO B 1 122 ? -13.336 -12.516 -1.607 1 83.12 122 PRO B CA 1
ATOM 2178 C C . PRO B 1 122 ? -14.281 -12.117 -2.738 1 83.12 122 PRO B C 1
ATOM 2180 O O . PRO B 1 122 ? -14.172 -11.016 -3.281 1 83.12 122 PRO B O 1
ATOM 2183 N N . PRO B 1 123 ? -15.164 -13.086 -3.02 1 78.19 123 PRO B N 1
ATOM 2184 C CA . PRO B 1 123 ? -16.172 -12.719 -4.016 1 78.19 123 PRO B CA 1
ATOM 2185 C C . PRO B 1 123 ? -17.016 -11.516 -3.588 1 78.19 123 PRO B C 1
ATOM 2187 O O . PRO B 1 123 ? -17.422 -11.422 -2.424 1 78.19 123 PRO B O 1
ATOM 2190 N N . GLY B 1 124 ? -17.234 -10.57 -4.43 1 77.31 124 GLY B N 1
ATOM 2191 C CA . GLY B 1 124 ? -18.047 -9.398 -4.105 1 77.31 124 GLY B CA 1
ATOM 2192 C C . GLY B 1 124 ? -17.234 -8.289 -3.461 1 77.31 124 GLY B C 1
ATOM 2193 O O . GLY B 1 124 ? -17.75 -7.188 -3.24 1 77.31 124 GLY B O 1
ATOM 2194 N N . SER B 1 125 ? -16.016 -8.664 -3.123 1 79.25 125 SER B N 1
ATOM 2195 C CA . SER B 1 125 ? -15.172 -7.602 -2.594 1 79.25 125 SER B CA 1
ATOM 2196 C C . SER B 1 125 ? -14.82 -6.582 -3.674 1 79.25 125 SER B C 1
ATOM 2198 O O . SER B 1 125 ? -15.07 -6.812 -4.859 1 79.25 125 SER B O 1
ATOM 2200 N N . HIS B 1 126 ? -14.203 -5.477 -3.26 1 84.75 126 HIS B N 1
ATOM 2201 C CA . HIS B 1 126 ? -13.859 -4.387 -4.164 1 84.75 126 HIS B CA 1
ATOM 2202 C C . HIS B 1 126 ? -12.586 -4.703 -4.945 1 84.75 126 HIS B C 1
ATOM 2204 O O . HIS B 1 126 ? -12.203 -3.951 -5.844 1 84.75 126 HIS B O 1
ATOM 2210 N N . PHE B 1 127 ? -11.961 -5.93 -4.605 1 87.31 127 PHE B N 1
ATOM 2211 C CA . PHE B 1 127 ? -10.758 -6.301 -5.34 1 87.31 127 PHE B CA 1
ATOM 2212 C C . PHE B 1 127 ? -10.836 -7.742 -5.82 1 87.31 127 PHE B C 1
ATOM 2214 O O . PHE B 1 127 ? -9.812 -8.414 -5.965 1 87.31 127 PHE B O 1
ATOM 2221 N N . SER B 1 128 ? -12.016 -8.383 -6.008 1 85 128 SER B N 1
ATOM 2222 C CA . SER B 1 128 ? -12.234 -9.773 -6.379 1 85 128 SER B CA 1
ATOM 2223 C C . SER B 1 128 ? -11.516 -10.125 -7.676 1 85 128 SER B C 1
ATOM 2225 O O . SER B 1 128 ? -11.117 -11.273 -7.883 1 85 128 SER B O 1
ATOM 2227 N N . GLY B 1 129 ? -11.117 -9.312 -8.531 1 87.69 129 GLY B N 1
ATOM 2228 C CA . GLY B 1 129 ? -10.477 -9.609 -9.805 1 87.69 129 GLY B CA 1
ATOM 2229 C C . GLY B 1 129 ? -9.008 -9.25 -9.836 1 87.69 129 GLY B C 1
ATOM 2230 O O . GLY B 1 129 ? -8.367 -9.297 -10.891 1 87.69 129 GLY B O 1
ATOM 2231 N N . ILE B 1 130 ? -8.516 -9.039 -8.625 1 92.38 130 ILE B N 1
ATOM 2232 C CA . ILE B 1 130 ? -7.156 -8.516 -8.547 1 92.38 130 ILE B CA 1
ATOM 2233 C C . ILE B 1 130 ? -6.309 -9.414 -7.645 1 92.38 130 ILE B C 1
ATOM 2235 O O . ILE B 1 130 ? -6.797 -9.938 -6.641 1 92.38 130 ILE B O 1
ATOM 2239 N N . ASN B 1 131 ? -5.074 -9.734 -8.102 1 96.19 131 ASN B N 1
ATOM 2240 C CA . ASN B 1 131 ? -4.082 -10.383 -7.25 1 96.19 131 ASN B CA 1
ATOM 2241 C C . ASN B 1 131 ? -3.279 -9.367 -6.445 1 96.19 131 ASN B C 1
ATOM 2243 O O . ASN B 1 131 ? -2.66 -8.469 -7.02 1 96.19 131 ASN B O 1
ATOM 2247 N N . LEU B 1 132 ? -3.311 -9.5 -5.148 1 96.62 132 LEU B N 1
ATOM 2248 C CA . LEU B 1 132 ? -2.566 -8.594 -4.285 1 96.62 132 LEU B CA 1
ATOM 2249 C C . LEU B 1 132 ? -1.394 -9.312 -3.623 1 96.62 132 LEU B C 1
ATOM 2251 O O . LEU B 1 132 ? -1.541 -10.43 -3.135 1 96.62 132 LEU B O 1
ATOM 2255 N N . LEU B 1 133 ? -0.232 -8.75 -3.785 1 97.81 133 LEU B N 1
ATOM 2256 C CA . LEU B 1 133 ? 0.898 -9.164 -2.959 1 97.81 133 LEU B CA 1
ATOM 2257 C C . LEU B 1 133 ? 0.951 -8.344 -1.67 1 97.81 133 LEU B C 1
ATOM 2259 O O . LEU B 1 133 ? 1.197 -7.141 -1.704 1 97.81 133 LEU B O 1
ATOM 2263 N N . GLY B 1 134 ? 0.724 -8.961 -0.573 1 96.31 134 GLY B N 1
ATOM 2264 C CA . GLY B 1 134 ? 0.583 -8.266 0.695 1 96.31 134 GLY B CA 1
ATOM 2265 C C . GLY B 1 134 ? 1.88 -8.18 1.477 1 96.31 134 GLY B C 1
ATOM 2266 O O . GLY B 1 134 ? 2.865 -8.828 1.127 1 96.31 134 GLY B O 1
ATOM 2267 N N . SER B 1 135 ? 1.806 -7.406 2.525 1 96.31 135 SER B N 1
ATOM 2268 C CA . SER B 1 135 ? 2.973 -7.129 3.355 1 96.31 135 SER B CA 1
ATOM 2269 C C . SER B 1 135 ? 3.434 -8.375 4.098 1 96.31 135 SER B C 1
ATOM 2271 O O . SER B 1 135 ? 4.617 -8.523 4.41 1 96.31 135 SER B O 1
ATOM 2273 N N . GLU B 1 136 ? 2.559 -9.281 4.355 1 94.25 136 GLU B N 1
ATOM 2274 C CA . GLU B 1 136 ? 2.939 -10.516 5.035 1 94.25 136 GLU B CA 1
ATOM 2275 C C . GLU B 1 136 ? 3.943 -11.312 4.203 1 94.25 136 GLU B C 1
ATOM 2277 O O . GLU B 1 136 ? 4.941 -11.805 4.734 1 94.25 136 GLU B O 1
ATOM 2282 N N . PHE B 1 137 ? 3.648 -11.438 2.949 1 96.69 137 PHE B N 1
ATOM 2283 C CA . PHE B 1 137 ? 4.582 -12.141 2.074 1 96.69 137 PHE B CA 1
ATOM 2284 C C . PHE B 1 137 ? 5.941 -11.445 2.068 1 96.69 137 PHE B C 1
ATOM 2286 O O . PHE B 1 137 ? 6.977 -12.102 2.186 1 96.69 137 PHE B O 1
ATOM 2293 N N . LEU B 1 138 ? 5.918 -10.117 1.93 1 97.69 138 LEU B N 1
ATOM 2294 C CA . LEU B 1 138 ? 7.164 -9.352 1.882 1 97.69 138 LEU B CA 1
ATOM 2295 C C . LEU B 1 138 ? 7.969 -9.539 3.164 1 97.69 138 LEU B C 1
ATOM 2297 O O . LEU B 1 138 ? 9.188 -9.703 3.115 1 97.69 138 LEU B O 1
ATOM 2301 N N . LYS B 1 139 ? 7.281 -9.57 4.246 1 97.12 139 LYS B N 1
ATOM 2302 C CA . LYS B 1 139 ? 7.926 -9.766 5.543 1 97.12 139 LYS B CA 1
ATOM 2303 C C . LYS B 1 139 ? 8.539 -11.156 5.652 1 97.12 139 LYS B C 1
ATOM 2305 O O . LYS B 1 139 ? 9.727 -11.297 5.945 1 97.12 139 LYS B O 1
ATOM 2310 N N . PHE B 1 140 ? 7.797 -12.156 5.328 1 95.38 140 PHE B N 1
ATOM 2311 C CA . PHE B 1 140 ? 8.234 -13.523 5.57 1 95.38 140 PHE B CA 1
ATOM 2312 C C . PHE B 1 140 ? 9.25 -13.969 4.523 1 95.38 140 PHE B C 1
ATOM 2314 O O . PHE B 1 140 ? 10.117 -14.797 4.805 1 95.38 140 PHE B O 1
ATOM 2321 N N . ALA B 1 141 ? 9.164 -13.398 3.359 1 96.25 141 ALA B N 1
ATOM 2322 C CA . ALA B 1 141 ? 10.148 -13.68 2.324 1 96.25 141 ALA B CA 1
ATOM 2323 C C . ALA B 1 141 ? 11.438 -12.891 2.566 1 96.25 141 ALA B C 1
ATOM 2325 O O . ALA B 1 141 ? 12.438 -13.102 1.877 1 96.25 141 ALA B O 1
ATOM 2326 N N . GLY B 1 142 ? 11.383 -11.93 3.58 1 94.88 142 GLY B N 1
ATOM 2327 C CA . GLY B 1 142 ? 12.539 -11.086 3.846 1 94.88 142 GLY B CA 1
ATOM 2328 C C . GLY B 1 142 ? 12.852 -10.133 2.709 1 94.88 142 GLY B C 1
ATOM 2329 O O . GLY B 1 142 ? 14.023 -9.891 2.4 1 94.88 142 GLY B O 1
ATOM 2330 N N . ALA B 1 143 ? 11.891 -9.633 2.061 1 97.12 143 ALA B N 1
ATOM 2331 C CA . ALA B 1 143 ? 12.07 -8.812 0.861 1 97.12 143 ALA B CA 1
ATOM 2332 C C . ALA B 1 143 ? 12.375 -7.363 1.224 1 97.12 143 ALA B C 1
ATOM 2334 O O . ALA B 1 143 ? 12.008 -6.902 2.307 1 97.12 143 ALA B O 1
ATOM 2335 N N . THR B 1 144 ? 13.117 -6.777 0.373 1 98.62 144 THR B N 1
ATOM 2336 C CA . THR B 1 144 ? 13.227 -5.32 0.35 1 98.62 144 THR B CA 1
ATOM 2337 C C . THR B 1 144 ? 12.492 -4.742 -0.855 1 98.62 144 THR B C 1
ATOM 2339 O O . THR B 1 144 ? 12.734 -5.152 -1.992 1 98.62 144 THR B O 1
ATOM 2342 N N . LEU B 1 145 ? 11.547 -3.895 -0.596 1 98.81 145 LEU B N 1
ATOM 2343 C CA . LEU B 1 145 ? 10.836 -3.17 -1.644 1 98.81 145 LEU B CA 1
ATOM 2344 C C . LEU B 1 145 ? 11.492 -1.821 -1.914 1 98.81 145 LEU B C 1
ATOM 2346 O O . LEU B 1 145 ? 11.617 -0.991 -1.011 1 98.81 145 LEU B O 1
ATOM 2350 N N . VAL B 1 146 ? 11.977 -1.638 -3.125 1 98.88 146 VAL B N 1
ATOM 2351 C CA . VAL B 1 146 ? 12.539 -0.359 -3.551 1 98.88 146 VAL B CA 1
ATOM 2352 C C . VAL B 1 146 ? 11.688 0.229 -4.676 1 98.88 146 VAL B C 1
ATOM 2354 O O . VAL B 1 146 ? 11.789 -0.199 -5.828 1 98.88 146 VAL B O 1
ATOM 2357 N N . ALA B 1 147 ? 10.867 1.198 -4.379 1 98.81 147 ALA B N 1
ATOM 2358 C CA . ALA B 1 147 ? 10 1.832 -5.371 1 98.81 147 ALA B CA 1
ATOM 2359 C C . ALA B 1 147 ? 10.523 3.211 -5.758 1 98.81 147 ALA B C 1
ATOM 2361 O O . ALA B 1 147 ? 10.547 4.129 -4.938 1 98.81 147 ALA B O 1
ATOM 2362 N N . GLU B 1 148 ? 10.945 3.324 -6.949 1 98.56 148 GLU B N 1
ATOM 2363 C CA . GLU B 1 148 ? 11.445 4.578 -7.5 1 98.56 148 GLU B CA 1
ATOM 2364 C C . GLU B 1 148 ? 10.367 5.297 -8.312 1 98.56 148 GLU B C 1
ATOM 2366 O O . GLU B 1 148 ? 10.359 5.215 -9.539 1 98.56 148 GLU B O 1
ATOM 2371 N N . TYR B 1 149 ? 9.594 6.121 -7.684 1 97.62 149 TYR B N 1
ATOM 2372 C CA . TYR B 1 149 ? 8.422 6.727 -8.305 1 97.62 149 TYR B CA 1
ATOM 2373 C C . TYR B 1 149 ? 8.828 7.668 -9.43 1 97.62 149 TYR B C 1
ATOM 2375 O O . TYR B 1 149 ? 8.109 7.793 -10.43 1 97.62 149 TYR B O 1
ATOM 2383 N N . HIS B 1 150 ? 9.969 8.266 -9.281 1 95.38 150 HIS B N 1
ATOM 2384 C CA . HIS B 1 150 ? 10.438 9.172 -10.328 1 95.38 150 HIS B CA 1
ATOM 2385 C C . HIS B 1 150 ? 10.711 8.414 -11.625 1 95.38 150 HIS B C 1
ATOM 2387 O O . HIS B 1 150 ? 10.508 8.945 -12.719 1 95.38 150 HIS B O 1
ATOM 2393 N N . ASP B 1 151 ? 11.141 7.176 -11.57 1 96.31 151 ASP B N 1
ATOM 2394 C CA . ASP B 1 151 ? 11.5 6.379 -12.734 1 96.31 151 ASP B CA 1
ATOM 2395 C C . ASP B 1 151 ? 10.367 5.434 -13.125 1 96.31 151 ASP B C 1
ATOM 2397 O O . ASP B 1 151 ? 10.5 4.645 -14.062 1 96.31 151 ASP B O 1
ATOM 2401 N N . ASN B 1 152 ? 9.297 5.441 -12.383 1 97.06 152 ASN B N 1
ATOM 2402 C CA . ASN B 1 152 ? 8.125 4.609 -12.633 1 97.06 152 ASN B CA 1
ATOM 2403 C C . ASN B 1 152 ? 8.484 3.125 -12.633 1 97.06 152 ASN B C 1
ATOM 2405 O O . ASN B 1 152 ? 8 2.367 -13.477 1 97.06 152 ASN B O 1
ATOM 2409 N N . CYS B 1 153 ? 9.344 2.814 -11.742 1 98.06 153 CYS B N 1
ATOM 2410 C CA . CYS B 1 153 ? 9.703 1.408 -11.602 1 98.06 153 CYS B CA 1
ATOM 2411 C C . CYS B 1 153 ? 9.969 1.057 -10.141 1 98.06 153 CYS B C 1
ATOM 2413 O O . CYS B 1 153 ? 10.078 1.944 -9.297 1 98.06 153 CYS B O 1
ATOM 2415 N N . PHE B 1 154 ? 9.969 -0.205 -9.875 1 98.62 154 PHE B N 1
ATOM 2416 C CA . PHE B 1 154 ? 10.344 -0.686 -8.547 1 98.62 154 PHE B CA 1
ATOM 2417 C C . PHE B 1 154 ? 10.984 -2.066 -8.633 1 98.62 154 PHE B C 1
ATOM 2419 O O . PHE B 1 154 ? 10.93 -2.717 -9.68 1 98.62 154 PHE B O 1
ATOM 2426 N N . THR B 1 155 ? 11.664 -2.432 -7.566 1 98.69 155 THR B N 1
ATOM 2427 C CA . THR B 1 155 ? 12.297 -3.74 -7.461 1 98.69 155 THR B CA 1
ATOM 2428 C C . THR B 1 155 ? 11.961 -4.395 -6.125 1 98.69 155 THR B C 1
ATOM 2430 O O . THR B 1 155 ? 11.93 -3.729 -5.086 1 98.69 155 THR B O 1
ATOM 2433 N N . LEU B 1 156 ? 11.578 -5.641 -6.18 1 98.38 156 LEU B N 1
ATOM 2434 C CA . LEU B 1 156 ? 11.57 -6.5 -5 1 98.38 156 LEU B CA 1
ATOM 2435 C C . LEU B 1 156 ? 12.859 -7.301 -4.898 1 98.38 156 LEU B C 1
ATOM 2437 O O . LEU B 1 156 ? 13.195 -8.07 -5.805 1 98.38 156 LEU B O 1
ATOM 2441 N N . ARG B 1 157 ? 13.523 -7.066 -3.797 1 98.19 157 ARG B N 1
ATOM 2442 C CA . ARG B 1 157 ? 14.758 -7.805 -3.553 1 98.19 157 ARG B CA 1
ATOM 2443 C C . ARG B 1 157 ? 14.539 -8.906 -2.518 1 98.19 157 ARG B C 1
ATOM 2445 O O . ARG B 1 157 ? 14.031 -8.648 -1.427 1 98.19 157 ARG B O 1
ATOM 2452 N N . PHE B 1 158 ? 15.016 -10.094 -2.904 1 95.69 158 PHE B N 1
ATOM 2453 C CA . PHE B 1 158 ? 14.836 -11.234 -2.014 1 95.69 158 PHE B CA 1
ATOM 2454 C C . PHE B 1 158 ? 16.172 -11.758 -1.525 1 95.69 158 PHE B C 1
ATOM 2456 O O . PHE B 1 158 ? 17.203 -11.602 -2.205 1 95.69 158 PHE B O 1
#

pLDDT: mean 90.12, std 13.51, range [29.05, 98.88]

Organism: Rhizophagus irregularis (strain DAOM 181602 / DAOM 197198 / MUCL 43194) (NCBI:txid747089)